Protein AF-R6M3S7-F1 (afdb_monomer_lite)

Sequence (300 aa):
MQRFNLKLGRLKFSAELKYRITVIDDESGKGKTCLFDAVKKFPGNRAVLTSSLKLQAVDSLNDIENNNEKKIILIDEDCNCLQKNNIKETIKYISNSDDWFVLMTRENKLAQLAYSVDAIYKIVKKSTELTISPKYQKLYTKNSKYPIDTIMIEDSTTGFSFFKKCVENCESFYGKDNYKRCFNIVKYGKLIIFDRMGFGTCIKDFYNLLLKHSELQILDYDSFEAFLLEIMDKNIDVEGYSEKELVAFVHDKLSQYGKSSTCSCFEKCKQCESCNFKNFFTDSRKVFKLSKYSDYVVLK

pLDDT: mean 73.67, std 21.52, range [24.25, 96.06]

Foldseek 3Di:
DWKFWFDDPLAIEIEDAPDLEAEADDDPPLCLVVVLVSCAVDFDDRGPTPTPAGEHEDLDPVVDDPDPTAHEYEYECNGPCLDPVNVVVSLVDSVPDPHRYYYHDHLQSNPPRWFFLQSYWYWDDDPRYIYTDRPDDFFFDAPQPWAAPAEEEADPPDLQVLVVVLHVHYDYLPHLVSLVVQLPDDPTAYEYEYARTRNSSPVVVSVVSVVVDSSYGYGYDNDPVRVLCVQVDVPDDPVPDDSVVSSVSVNVVVCSVDNHPPPPCVVVVVPDPPDPCPVVVVVVVVVPPPDDDPDDDDDD

Radius of gyration: 23.74 Å; chains: 1; bounding box: 62×44×59 Å

Structure (mmCIF, N/CA/C/O backbone):
data_AF-R6M3S7-F1
#
_entry.id   AF-R6M3S7-F1
#
loop_
_atom_site.group_PDB
_atom_site.id
_atom_site.type_symbol
_atom_site.label_atom_id
_atom_site.label_alt_id
_atom_site.label_comp_id
_atom_site.label_asym_id
_atom_site.label_entity_id
_atom_site.label_seq_id
_atom_site.pdbx_PDB_ins_code
_atom_site.Cartn_x
_atom_site.Cartn_y
_atom_site.Cartn_z
_atom_site.occupancy
_atom_site.B_iso_or_equiv
_atom_site.auth_seq_id
_atom_site.auth_comp_id
_atom_site.auth_asym_id
_atom_site.auth_atom_id
_atom_site.pdbx_PDB_model_num
ATOM 1 N N . MET A 1 1 ? -6.227 2.690 -13.884 1.00 83.00 1 MET A N 1
ATOM 2 C CA . MET A 1 1 ? -5.437 1.444 -13.962 1.00 83.00 1 MET A CA 1
ATOM 3 C C . MET A 1 1 ? -4.507 1.534 -15.159 1.00 83.00 1 MET A C 1
ATOM 5 O O . MET A 1 1 ? -4.936 2.054 -16.180 1.00 83.00 1 MET A O 1
ATOM 9 N N . GLN A 1 2 ? -3.264 1.076 -15.032 1.00 86.38 2 GLN A N 1
ATOM 10 C CA . GLN A 1 2 ? -2.287 1.025 -16.127 1.00 86.38 2 GLN A CA 1
ATOM 11 C C . GLN A 1 2 ? -1.761 -0.395 -16.292 1.00 86.38 2 GLN A C 1
ATOM 13 O O . GLN A 1 2 ? -1.722 -1.153 -15.328 1.00 86.38 2 GLN A O 1
ATOM 18 N N . ARG A 1 3 ? -1.341 -0.771 -17.500 1.00 85.56 3 ARG A N 1
ATOM 19 C CA . ARG A 1 3 ? -0.742 -2.085 -17.751 1.00 85.56 3 ARG A CA 1
ATOM 20 C C . ARG A 1 3 ? 0.467 -1.949 -18.647 1.00 85.56 3 ARG A C 1
ATOM 22 O O . ARG A 1 3 ? 0.351 -1.399 -19.735 1.00 85.56 3 ARG A O 1
ATOM 29 N N . PHE A 1 4 ? 1.587 -2.539 -18.249 1.00 85.06 4 PHE A N 1
ATOM 30 C CA . PHE A 1 4 ? 2.741 -2.663 -19.130 1.00 85.06 4 PHE A CA 1
ATOM 31 C C . PHE A 1 4 ? 3.155 -4.122 -19.294 1.00 85.06 4 PHE A C 1
ATOM 33 O O . PHE A 1 4 ? 3.079 -4.930 -18.366 1.00 85.06 4 PHE A O 1
ATOM 40 N N . ASN A 1 5 ? 3.585 -4.446 -20.511 1.00 85.00 5 ASN A N 1
ATOM 41 C CA . ASN A 1 5 ? 4.157 -5.732 -20.861 1.00 85.00 5 ASN A CA 1
ATOM 42 C C . ASN A 1 5 ? 5.572 -5.489 -21.401 1.00 85.00 5 ASN A C 1
ATOM 44 O O . ASN A 1 5 ? 5.823 -4.552 -22.154 1.00 85.00 5 ASN A O 1
ATOM 48 N N . LEU A 1 6 ? 6.510 -6.332 -21.002 1.00 81.94 6 LEU A N 1
ATOM 49 C CA . LEU A 1 6 ? 7.899 -6.297 -21.431 1.00 81.94 6 LEU A CA 1
ATOM 50 C C . LEU A 1 6 ? 8.265 -7.685 -21.942 1.00 81.94 6 LEU A C 1
ATOM 52 O O . LEU A 1 6 ? 8.027 -8.685 -21.270 1.00 81.94 6 LEU A O 1
ATOM 56 N N . LYS A 1 7 ? 8.850 -7.757 -23.137 1.00 79.94 7 LYS A N 1
ATOM 57 C CA . LYS A 1 7 ? 9.310 -9.009 -23.739 1.00 79.94 7 LYS A CA 1
ATOM 58 C C . LYS A 1 7 ? 10.786 -8.876 -24.086 1.00 79.94 7 LYS A C 1
ATOM 60 O O . LYS A 1 7 ? 11.152 -8.023 -24.883 1.00 79.94 7 LYS A O 1
ATOM 65 N N . LEU A 1 8 ? 11.622 -9.730 -23.506 1.00 74.12 8 LEU A N 1
ATOM 66 C CA . LEU A 1 8 ? 13.061 -9.772 -23.753 1.00 74.12 8 LEU A CA 1
ATOM 67 C C . LEU A 1 8 ? 13.490 -11.202 -24.060 1.00 74.12 8 LEU A C 1
ATOM 69 O O . LEU A 1 8 ? 13.597 -12.056 -23.177 1.00 74.12 8 LEU A O 1
ATOM 73 N N . GLY A 1 9 ? 13.691 -11.483 -25.347 1.00 75.88 9 GLY A N 1
ATOM 74 C CA . GLY A 1 9 ? 13.890 -12.847 -25.826 1.00 75.88 9 GLY A CA 1
ATOM 75 C C . GLY A 1 9 ? 12.698 -13.733 -25.449 1.00 75.88 9 GLY A C 1
ATOM 76 O O . GLY A 1 9 ? 11.575 -13.503 -25.902 1.00 75.88 9 GLY A O 1
ATOM 77 N N . ARG A 1 10 ? 12.949 -14.746 -24.609 1.00 76.00 10 ARG A N 1
ATOM 78 C CA . ARG A 1 10 ? 11.919 -15.662 -24.083 1.00 76.00 10 ARG A CA 1
ATOM 79 C C . ARG A 1 10 ? 11.253 -15.163 -22.798 1.00 76.00 10 ARG A C 1
ATOM 81 O O . ARG A 1 10 ? 10.183 -15.660 -22.460 1.00 76.00 10 ARG A O 1
ATOM 88 N N . LEU A 1 11 ? 11.859 -14.205 -22.093 1.00 75.75 11 LEU A N 1
ATOM 89 C CA . LEU A 1 11 ? 11.311 -13.656 -20.857 1.00 75.75 11 LEU A CA 1
ATOM 90 C C . LEU A 1 11 ? 10.174 -12.689 -21.184 1.00 75.75 11 LEU A C 1
ATOM 92 O O . LEU A 1 11 ? 10.331 -11.786 -22.008 1.00 75.75 11 LEU A O 1
ATOM 96 N N . LYS A 1 12 ? 9.033 -12.878 -20.526 1.00 85.88 12 LYS A N 1
ATOM 97 C CA . LYS A 1 12 ? 7.900 -11.953 -20.578 1.00 85.88 12 LYS A CA 1
ATOM 98 C C . LYS A 1 12 ? 7.609 -11.459 -19.172 1.00 85.88 12 LYS A C 1
ATOM 100 O O . LYS A 1 12 ? 7.534 -12.270 -18.258 1.00 85.88 12 LYS A O 1
ATOM 105 N N . PHE A 1 13 ? 7.413 -10.162 -19.007 1.00 86.94 13 PHE A N 1
ATOM 106 C CA . PHE A 1 13 ? 6.952 -9.554 -17.769 1.00 86.94 13 PHE A CA 1
ATOM 107 C C . PHE A 1 13 ? 5.654 -8.792 -18.039 1.00 86.94 13 PHE A C 1
ATOM 109 O O . PHE A 1 13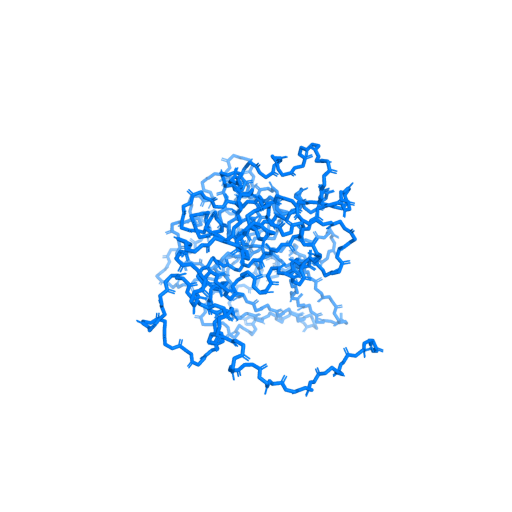 ? 5.592 -8.022 -18.993 1.00 86.94 13 PHE A O 1
ATOM 116 N N . SER A 1 14 ? 4.624 -9.004 -17.225 1.00 88.31 14 SER A N 1
ATOM 117 C CA . SER A 1 14 ? 3.339 -8.301 -17.316 1.00 88.31 14 SER A CA 1
ATOM 118 C C . SER A 1 14 ? 2.952 -7.769 -15.947 1.00 88.31 14 SER A C 1
ATOM 120 O O . SER A 1 14 ? 2.855 -8.538 -14.991 1.00 88.31 14 SER A O 1
ATOM 122 N N . ALA A 1 15 ? 2.653 -6.478 -15.862 1.00 89.62 15 ALA A N 1
ATOM 123 C CA . ALA A 1 15 ? 2.162 -5.859 -14.640 1.00 89.62 15 ALA A CA 1
ATOM 124 C C . ALA A 1 15 ? 0.917 -5.020 -14.898 1.00 89.62 15 ALA A C 1
ATOM 126 O O . ALA A 1 15 ? 0.881 -4.205 -15.820 1.00 89.62 15 ALA A O 1
ATOM 127 N N . GLU A 1 16 ? -0.084 -5.223 -14.046 1.00 90.69 16 GLU A N 1
ATOM 128 C CA . GLU A 1 16 ? -1.285 -4.403 -13.953 1.00 90.69 16 GLU A CA 1
ATOM 129 C C . GLU A 1 16 ? -1.190 -3.551 -12.688 1.00 90.69 16 GLU A C 1
ATOM 131 O O . GLU A 1 16 ? -1.131 -4.064 -11.572 1.00 90.69 16 GLU A O 1
ATOM 136 N N . LEU A 1 17 ? -1.127 -2.240 -12.878 1.00 90.81 17 LEU A N 1
ATOM 137 C CA . LEU A 1 17 ? -0.950 -1.249 -11.833 1.00 90.81 17 LEU A CA 1
ATOM 138 C C . LEU A 1 17 ? -2.318 -0.651 -11.500 1.00 90.81 17 LEU A C 1
ATOM 140 O O . LEU A 1 17 ? -2.920 0.076 -12.303 1.00 90.81 17 LEU A O 1
ATOM 144 N N . LYS A 1 18 ? -2.816 -0.949 -10.300 1.00 90.62 18 LYS A N 1
ATOM 145 C CA . LYS A 1 18 ? -4.072 -0.375 -9.794 1.00 90.62 18 LYS A CA 1
ATOM 146 C C . LYS A 1 18 ? -3.895 1.067 -9.321 1.00 90.62 18 LYS A C 1
ATOM 148 O O . LYS A 1 18 ? -4.768 1.895 -9.565 1.00 90.62 18 LYS A O 1
ATOM 153 N N . TYR A 1 19 ? -2.743 1.364 -8.724 1.00 92.12 19 TYR A N 1
ATOM 154 C CA . TYR A 1 19 ? -2.416 2.653 -8.121 1.00 92.12 19 TYR A CA 1
ATOM 155 C C . TYR A 1 19 ? -1.212 3.296 -8.802 1.00 92.12 19 TYR A C 1
ATOM 157 O O . TYR A 1 19 ? -0.301 2.600 -9.254 1.00 92.12 19 TYR A O 1
ATOM 165 N N . ARG A 1 20 ? -1.202 4.636 -8.810 1.00 93.19 20 ARG A N 1
ATOM 166 C CA . ARG A 1 20 ? -0.104 5.452 -9.342 1.00 93.19 20 ARG A CA 1
ATOM 167 C C . ARG A 1 20 ? 1.237 5.059 -8.731 1.00 93.19 20 ARG A C 1
ATOM 169 O O . ARG A 1 20 ? 2.209 4.915 -9.454 1.00 93.19 20 ARG A O 1
ATOM 176 N N . ILE A 1 21 ? 1.272 4.855 -7.419 1.00 95.06 21 ILE A N 1
ATOM 177 C CA . ILE A 1 21 ? 2.429 4.314 -6.708 1.00 95.06 21 ILE A CA 1
ATOM 178 C C . ILE A 1 21 ? 2.216 2.809 -6.588 1.00 95.06 21 ILE A C 1
ATOM 180 O O . ILE A 1 21 ? 1.179 2.380 -6.098 1.00 95.06 21 ILE A O 1
ATOM 184 N N . THR A 1 22 ? 3.188 2.019 -7.028 1.00 95.75 22 THR A N 1
ATOM 185 C CA . THR A 1 22 ? 3.241 0.564 -6.874 1.00 95.75 22 THR A CA 1
ATOM 186 C C . THR A 1 22 ? 4.572 0.197 -6.233 1.00 95.75 22 THR A C 1
ATOM 188 O O . THR A 1 22 ? 5.619 0.660 -6.677 1.00 95.75 22 THR A O 1
ATOM 191 N N . VAL A 1 23 ? 4.547 -0.651 -5.209 1.00 95.62 23 VAL A N 1
ATOM 192 C CA . VAL A 1 23 ? 5.742 -1.144 -4.519 1.00 95.62 23 VAL A CA 1
ATOM 193 C C . VAL A 1 23 ? 5.892 -2.629 -4.813 1.00 95.62 23 VAL A C 1
ATOM 195 O O . VAL A 1 23 ? 4.992 -3.414 -4.525 1.00 95.62 23 VAL A O 1
ATOM 198 N N . ILE A 1 24 ? 7.019 -3.028 -5.399 1.00 94.88 24 ILE A N 1
ATOM 199 C CA . ILE A 1 24 ? 7.373 -4.439 -5.573 1.00 94.88 24 ILE A CA 1
ATOM 200 C C . ILE A 1 24 ? 8.336 -4.819 -4.450 1.00 94.88 24 ILE A C 1
ATOM 202 O O . ILE A 1 24 ? 9.554 -4.689 -4.592 1.00 94.88 24 ILE A O 1
ATOM 206 N N . ASP A 1 25 ? 7.773 -5.295 -3.340 1.00 92.50 25 ASP A N 1
ATOM 207 C CA . ASP A 1 25 ? 8.525 -5.824 -2.205 1.00 92.50 25 ASP A CA 1
ATOM 208 C C . ASP A 1 25 ? 8.542 -7.355 -2.296 1.00 92.50 25 ASP A C 1
ATOM 210 O O . ASP A 1 25 ? 7.549 -8.044 -2.052 1.00 92.50 25 ASP A O 1
ATOM 214 N N . ASP A 1 26 ? 9.699 -7.885 -2.675 1.00 86.75 26 ASP A N 1
ATOM 215 C CA . ASP A 1 26 ? 9.947 -9.320 -2.767 1.00 86.75 26 ASP A CA 1
ATOM 216 C C . ASP A 1 26 ? 11.359 -9.634 -2.262 1.00 86.75 26 ASP A C 1
ATOM 218 O O . ASP A 1 26 ? 12.193 -8.738 -2.089 1.00 86.75 26 ASP A O 1
ATOM 222 N N . GLU A 1 27 ? 11.669 -10.908 -2.077 1.00 83.19 27 GLU A N 1
ATOM 223 C CA . GLU A 1 27 ? 13.009 -11.355 -1.707 1.00 83.19 27 GLU A CA 1
ATOM 224 C C . GLU A 1 27 ? 14.054 -10.995 -2.781 1.00 83.19 27 GLU A C 1
ATOM 226 O O . GLU A 1 27 ? 13.748 -10.683 -3.943 1.00 83.19 27 GLU A O 1
ATOM 231 N N . SER A 1 28 ? 15.329 -11.022 -2.387 1.00 78.50 28 SER A N 1
ATOM 232 C CA . SER A 1 28 ? 16.432 -10.881 -3.341 1.00 78.50 28 SER A CA 1
ATOM 233 C C . SER A 1 28 ? 16.426 -12.035 -4.355 1.00 78.50 28 SER A C 1
ATOM 235 O O . SER A 1 28 ? 15.930 -13.127 -4.078 1.00 78.50 28 SER A O 1
ATOM 237 N N . GLY A 1 29 ? 16.937 -11.784 -5.563 1.00 77.19 29 GLY A N 1
ATOM 238 C CA . GLY A 1 29 ? 17.046 -12.800 -6.617 1.00 77.19 29 GLY A CA 1
ATOM 239 C C . GLY A 1 29 ? 15.741 -13.151 -7.349 1.00 77.19 29 GLY A C 1
ATOM 240 O O . GLY A 1 29 ? 15.747 -14.018 -8.218 1.00 77.19 29 GLY A O 1
ATOM 241 N N . LYS A 1 30 ? 14.621 -12.468 -7.068 1.00 83.19 30 LYS A N 1
ATOM 242 C CA . LYS A 1 30 ? 13.322 -12.708 -7.739 1.00 83.19 30 LYS A CA 1
ATOM 243 C C . LYS A 1 30 ? 13.157 -11.992 -9.088 1.00 83.19 30 LYS A C 1
ATOM 245 O O . LYS A 1 30 ? 12.125 -12.132 -9.736 1.00 83.19 30 LYS A O 1
ATOM 250 N N . GLY A 1 31 ? 14.176 -11.250 -9.530 1.00 80.75 31 GLY A N 1
ATOM 251 C CA . GLY A 1 31 ? 14.207 -10.608 -10.850 1.00 80.75 31 GLY A CA 1
ATOM 252 C C . GLY A 1 31 ? 13.822 -9.125 -10.886 1.00 80.75 31 GLY A C 1
ATOM 253 O O . GLY A 1 31 ? 13.654 -8.603 -11.983 1.00 80.75 31 GLY A O 1
ATOM 254 N N . LYS A 1 32 ? 13.725 -8.445 -9.732 1.00 87.94 32 LYS A N 1
ATOM 255 C CA . LYS A 1 32 ? 13.479 -6.990 -9.632 1.00 87.94 32 LYS A CA 1
ATOM 256 C C . LYS A 1 32 ? 14.537 -6.170 -10.392 1.00 87.94 32 LYS A C 1
ATOM 258 O O . LYS A 1 32 ? 14.228 -5.569 -11.413 1.00 87.94 32 LYS A O 1
ATOM 263 N N . THR A 1 33 ? 15.804 -6.299 -10.005 1.00 88.06 33 THR A N 1
ATOM 264 C CA . THR A 1 33 ? 16.928 -5.608 -10.661 1.00 88.06 33 THR A CA 1
ATOM 265 C C . THR A 1 33 ? 17.069 -5.996 -12.133 1.00 88.06 33 THR A C 1
ATOM 267 O O . THR A 1 33 ? 17.319 -5.153 -12.986 1.00 88.06 33 THR A O 1
ATOM 270 N N . CYS A 1 34 ? 16.810 -7.265 -12.474 1.00 85.25 34 CYS A N 1
ATOM 271 C CA . CYS A 1 34 ? 16.826 -7.716 -13.867 1.00 85.25 34 CYS A CA 1
ATOM 272 C C . CYS A 1 34 ? 15.763 -7.002 -14.716 1.00 85.25 34 CYS A C 1
ATOM 274 O O . CYS A 1 34 ? 16.046 -6.637 -15.855 1.00 85.25 34 CYS A O 1
ATOM 276 N N . LEU A 1 35 ? 14.563 -6.779 -14.167 1.00 86.38 35 LEU A N 1
ATOM 277 C CA . LEU A 1 35 ? 13.499 -6.009 -14.808 1.00 86.38 35 LEU A CA 1
ATOM 278 C C . LEU A 1 35 ? 13.878 -4.528 -14.958 1.00 86.38 35 LEU A C 1
ATOM 280 O O . LEU A 1 35 ? 13.649 -3.952 -16.021 1.00 86.38 35 LEU A O 1
ATOM 284 N N . PHE A 1 36 ? 14.472 -3.923 -13.931 1.00 90.44 36 PHE A N 1
ATOM 285 C CA . PHE A 1 36 ? 14.971 -2.550 -14.006 1.00 90.44 36 PHE A CA 1
ATOM 286 C C . PHE A 1 36 ? 16.037 -2.392 -15.104 1.00 90.44 36 PHE A C 1
ATOM 288 O O . PHE A 1 36 ? 15.873 -1.582 -16.019 1.00 90.44 36 PHE A O 1
ATOM 295 N N . ASP A 1 37 ? 17.077 -3.229 -15.084 1.00 88.12 37 ASP A N 1
ATOM 296 C CA . ASP A 1 37 ? 18.163 -3.225 -16.072 1.00 88.12 37 ASP A CA 1
ATOM 297 C C . ASP A 1 37 ? 17.657 -3.440 -17.494 1.00 88.12 37 ASP A C 1
ATOM 299 O O . ASP A 1 37 ? 18.143 -2.839 -18.451 1.00 88.12 37 ASP A O 1
ATOM 303 N N . ALA A 1 38 ? 16.678 -4.325 -17.636 1.00 83.81 38 ALA A N 1
ATOM 304 C CA . ALA A 1 38 ? 16.007 -4.618 -18.884 1.00 83.81 38 ALA A CA 1
ATOM 305 C C . ALA A 1 38 ? 15.347 -3.374 -19.496 1.00 83.81 38 ALA A C 1
ATOM 307 O O . ALA A 1 38 ? 15.524 -3.107 -20.685 1.00 83.81 38 ALA A O 1
ATOM 308 N N . VAL A 1 39 ? 14.612 -2.608 -18.689 1.00 86.31 39 VAL A N 1
ATOM 309 C CA . VAL A 1 39 ? 13.964 -1.366 -19.129 1.00 86.31 39 VAL A CA 1
ATOM 310 C C . VAL A 1 39 ? 15.005 -0.284 -19.407 1.00 86.31 39 VAL A C 1
ATOM 312 O O . VAL A 1 39 ? 14.911 0.398 -20.425 1.00 86.31 39 VAL A O 1
ATOM 315 N N . LYS A 1 40 ? 16.043 -0.179 -18.568 1.00 86.88 40 LYS A N 1
ATOM 316 C CA . LYS A 1 40 ? 17.136 0.790 -18.737 1.00 86.88 40 LYS A CA 1
ATOM 317 C C . LYS A 1 40 ? 17.942 0.553 -20.020 1.00 86.88 40 LYS A C 1
ATOM 319 O O . LYS A 1 40 ? 18.291 1.504 -20.709 1.00 86.88 40 LYS A O 1
ATOM 324 N N . LYS A 1 41 ? 18.225 -0.710 -20.364 1.00 80.31 41 LYS A N 1
ATOM 325 C CA . LYS A 1 41 ? 18.987 -1.094 -21.570 1.00 80.31 41 LYS A CA 1
ATOM 326 C C . LYS A 1 41 ? 18.166 -1.036 -22.855 1.00 80.31 41 LYS A C 1
ATOM 328 O O . LYS A 1 41 ? 18.738 -0.850 -23.926 1.00 80.31 41 LYS A O 1
ATOM 333 N N . PHE A 1 42 ? 16.850 -1.225 -22.769 1.00 70.50 42 PHE A N 1
ATOM 334 C CA . PHE A 1 42 ? 15.961 -1.253 -23.932 1.00 70.50 42 PHE A CA 1
ATOM 335 C C . PHE A 1 42 ? 14.821 -0.235 -23.802 1.00 70.50 42 PHE A C 1
ATOM 337 O O . PHE A 1 42 ? 13.652 -0.634 -23.763 1.00 70.50 42 PHE A O 1
ATOM 344 N N . PRO A 1 43 ? 15.135 1.075 -23.778 1.00 63.47 43 PRO A N 1
ATOM 345 C CA . PRO A 1 43 ? 14.110 2.104 -23.769 1.00 63.47 43 PRO A CA 1
ATOM 346 C C . PRO A 1 43 ? 13.282 2.028 -25.063 1.00 63.47 43 PRO A C 1
ATOM 348 O O . PRO A 1 43 ? 13.816 1.928 -26.169 1.00 63.47 43 PRO A O 1
ATOM 351 N N . GLY A 1 44 ? 11.958 2.034 -24.924 1.00 55.09 44 GLY A N 1
ATOM 352 C CA . GLY A 1 44 ? 11.006 2.311 -26.007 1.00 55.09 44 GLY A CA 1
ATOM 353 C C . GLY A 1 44 ? 10.766 1.246 -27.093 1.00 55.09 44 GLY A C 1
ATOM 354 O O . GLY A 1 44 ? 9.633 1.145 -27.537 1.00 55.09 44 GLY A O 1
ATOM 355 N N . ASN A 1 45 ? 11.743 0.430 -27.525 1.00 42.22 45 ASN A N 1
ATOM 356 C CA . ASN A 1 45 ? 11.647 -0.187 -28.873 1.00 42.22 45 ASN A CA 1
ATOM 357 C C . ASN A 1 45 ? 11.670 -1.730 -28.975 1.00 42.22 45 ASN A C 1
ATOM 359 O O . ASN A 1 45 ? 11.553 -2.265 -30.077 1.00 42.22 45 ASN A O 1
ATOM 363 N N . ARG A 1 46 ? 11.811 -2.487 -27.875 1.00 43.00 46 ARG A N 1
ATOM 364 C CA . ARG A 1 46 ? 11.719 -3.977 -27.897 1.00 43.00 46 ARG A CA 1
ATOM 365 C C . ARG A 1 46 ? 10.745 -4.573 -26.877 1.00 43.00 46 ARG A C 1
ATOM 367 O O . ARG A 1 46 ? 10.446 -5.764 -26.931 1.00 43.00 46 ARG A O 1
ATOM 374 N N . ALA A 1 47 ? 10.220 -3.743 -25.984 1.00 49.69 47 ALA A N 1
ATOM 375 C CA . ALA A 1 47 ? 9.125 -4.074 -25.090 1.00 49.69 47 ALA A CA 1
ATOM 376 C C . ALA A 1 47 ? 7.803 -3.818 -25.822 1.00 49.69 47 ALA A C 1
ATOM 378 O O . ALA A 1 47 ? 7.572 -2.698 -26.266 1.00 49.69 47 ALA A O 1
ATOM 379 N N . VAL A 1 48 ? 6.922 -4.814 -25.951 1.00 53.09 48 VAL A N 1
ATOM 380 C CA . VAL A 1 48 ? 5.548 -4.545 -26.407 1.00 53.09 48 VAL A CA 1
ATOM 381 C C . VAL A 1 48 ? 4.800 -3.884 -25.254 1.00 53.09 48 VAL A C 1
ATOM 383 O O . VAL A 1 48 ? 4.147 -4.554 -24.459 1.00 53.09 48 VAL A O 1
ATOM 386 N N . LEU A 1 49 ? 4.935 -2.568 -25.137 1.00 59.44 49 LEU A N 1
ATOM 387 C CA . LEU A 1 49 ? 4.207 -1.769 -24.165 1.00 59.44 49 LEU A CA 1
ATOM 388 C C . LEU A 1 49 ? 2.762 -1.636 -24.642 1.00 59.44 49 LEU A C 1
ATOM 390 O O . LEU A 1 49 ? 2.471 -0.921 -25.588 1.00 59.44 49 LEU A O 1
ATOM 394 N N . THR A 1 50 ? 1.837 -2.316 -23.970 1.00 57.34 50 THR A N 1
ATOM 395 C CA . THR A 1 50 ? 0.392 -2.062 -24.128 1.00 57.34 50 THR A CA 1
ATOM 396 C C . THR A 1 50 ? -0.090 -0.917 -23.231 1.00 57.34 50 THR A C 1
ATOM 398 O O . THR A 1 50 ? -1.290 -0.760 -23.030 1.00 57.34 50 THR A O 1
ATOM 401 N N . SER A 1 51 ? 0.840 -0.184 -22.618 1.00 65.06 51 SER A N 1
ATOM 402 C CA . SER A 1 51 ? 0.542 0.980 -21.791 1.00 65.06 51 SER A CA 1
ATOM 403 C C . SER A 1 51 ? 0.346 2.185 -22.700 1.00 65.06 51 SER A C 1
ATOM 405 O O . SER A 1 51 ? 1.116 2.362 -23.641 1.00 65.06 51 SER A O 1
ATOM 407 N N . SER A 1 52 ? -0.613 3.055 -22.386 1.00 71.12 52 SER A N 1
ATOM 408 C CA . SER A 1 52 ? -0.699 4.381 -23.012 1.00 71.12 52 SER A CA 1
ATOM 409 C C . SER A 1 52 ? 0.417 5.329 -22.543 1.00 71.12 52 SER A C 1
ATOM 411 O O . SER A 1 52 ? 0.490 6.460 -23.007 1.00 71.12 52 SER A O 1
ATOM 413 N N . LEU A 1 53 ? 1.240 4.898 -21.579 1.00 82.62 53 LEU A N 1
ATOM 414 C CA . LEU A 1 53 ? 2.301 5.678 -20.944 1.00 82.62 53 LEU A CA 1
ATOM 415 C C . LEU A 1 53 ? 3.686 5.159 -21.329 1.00 82.62 53 LEU A C 1
ATOM 417 O O . LEU A 1 53 ? 3.899 3.944 -21.418 1.00 82.62 53 LEU A O 1
ATOM 421 N N . LYS A 1 54 ? 4.649 6.075 -21.450 1.00 85.44 54 LYS A N 1
ATOM 422 C CA . LYS A 1 54 ? 6.056 5.738 -21.691 1.00 85.44 54 LYS A CA 1
ATOM 423 C C . LYS A 1 54 ? 6.657 5.035 -20.471 1.00 85.44 54 LYS A C 1
ATOM 425 O O . LYS A 1 54 ? 6.487 5.495 -19.348 1.00 85.44 54 LYS A O 1
ATOM 430 N N . LEU A 1 55 ? 7.369 3.928 -20.678 1.00 86.81 55 LEU A N 1
ATOM 431 C CA . LEU A 1 55 ? 8.072 3.214 -19.609 1.00 86.81 55 LEU A CA 1
ATOM 432 C C . LEU A 1 55 ? 9.526 3.688 -19.533 1.00 86.81 55 LEU A C 1
ATOM 434 O O . LEU A 1 55 ? 10.237 3.633 -20.537 1.00 86.81 55 LEU A O 1
ATOM 438 N N . GLN A 1 56 ? 9.968 4.109 -18.350 1.00 90.19 56 GLN A N 1
ATOM 439 C CA . GLN A 1 56 ? 11.321 4.609 -18.117 1.00 90.19 56 GLN A CA 1
ATOM 440 C C . GLN A 1 56 ? 11.888 4.036 -16.814 1.00 90.19 56 GLN A C 1
ATOM 442 O O . GLN A 1 56 ? 11.193 3.985 -15.807 1.00 90.19 56 GLN A O 1
ATOM 447 N N . ALA A 1 57 ? 13.150 3.613 -16.823 1.00 92.44 57 ALA A N 1
ATOM 448 C CA . ALA A 1 57 ? 13.898 3.258 -15.618 1.00 92.44 57 ALA A CA 1
ATOM 449 C C . ALA A 1 57 ? 14.893 4.380 -15.304 1.00 92.44 57 ALA A C 1
ATOM 451 O O . ALA A 1 57 ? 15.612 4.810 -16.208 1.00 92.44 57 ALA A O 1
ATOM 452 N N . VAL A 1 58 ? 14.928 4.848 -14.055 1.00 95.00 58 VAL A N 1
ATOM 453 C CA . VAL A 1 58 ? 15.750 5.997 -13.636 1.00 95.00 58 VAL A CA 1
ATOM 454 C C . VAL A 1 58 ? 16.600 5.656 -12.421 1.00 95.00 58 VAL A C 1
ATOM 456 O O . VAL A 1 58 ? 16.135 4.971 -11.510 1.00 95.00 58 VAL A O 1
ATOM 459 N N . ASP A 1 59 ? 17.850 6.120 -12.415 1.00 95.31 59 ASP A N 1
ATOM 460 C CA . ASP A 1 59 ? 18.730 6.004 -11.251 1.00 95.31 59 ASP A CA 1
ATOM 461 C C . ASP A 1 59 ? 18.604 7.230 -10.337 1.00 95.31 59 ASP A C 1
ATOM 463 O O . ASP A 1 59 ? 18.533 7.099 -9.115 1.00 95.31 59 ASP A O 1
ATOM 467 N N . SER A 1 60 ? 18.512 8.411 -10.950 1.00 95.06 60 SER A N 1
ATOM 468 C CA . SER A 1 60 ? 18.332 9.715 -10.314 1.00 95.06 60 SER A CA 1
ATOM 469 C C . SER A 1 60 ? 17.088 10.427 -10.855 1.00 95.06 60 SER A C 1
ATOM 471 O O . SER A 1 60 ? 16.678 10.197 -11.992 1.00 95.06 60 SER A O 1
ATOM 473 N N . LEU A 1 61 ? 16.504 11.351 -10.082 1.00 93.50 61 LEU A N 1
ATOM 474 C CA . LEU A 1 61 ? 15.382 12.184 -10.548 1.00 93.50 61 LEU A CA 1
ATOM 475 C C . LEU A 1 61 ? 15.752 13.018 -11.784 1.00 93.50 61 LEU A C 1
ATOM 477 O O . LEU A 1 61 ? 14.898 13.280 -12.624 1.00 93.50 61 LEU A O 1
ATOM 481 N N . ASN A 1 62 ? 17.030 13.378 -11.925 1.00 93.06 62 ASN A N 1
ATOM 482 C CA . ASN A 1 62 ? 17.539 14.112 -13.087 1.00 93.06 62 ASN A CA 1
ATOM 483 C C . ASN A 1 62 ? 17.518 13.287 -14.382 1.00 93.06 62 ASN A C 1
ATOM 485 O O . ASN A 1 62 ? 17.603 13.864 -15.462 1.00 93.06 62 ASN A O 1
ATOM 489 N N . ASP A 1 63 ? 17.406 11.958 -14.286 1.00 93.25 63 ASP A N 1
ATOM 490 C CA . ASP A 1 63 ? 17.320 11.086 -15.459 1.00 93.25 63 ASP A CA 1
ATOM 491 C C . ASP A 1 63 ? 15.912 11.094 -16.068 1.00 93.25 63 ASP A C 1
ATOM 493 O O . ASP A 1 63 ? 15.715 10.579 -17.170 1.00 93.25 63 ASP A O 1
ATOM 497 N N . ILE A 1 64 ? 14.914 11.631 -15.356 1.00 91.44 64 ILE A N 1
ATOM 498 C CA . ILE A 1 64 ? 13.535 11.691 -15.838 1.00 91.44 64 ILE A CA 1
ATOM 499 C C . ILE A 1 64 ? 13.485 12.637 -17.035 1.00 91.44 64 ILE A C 1
ATOM 501 O O . ILE A 1 64 ? 13.896 13.794 -16.963 1.00 91.44 64 ILE A O 1
ATOM 505 N N . GLU A 1 65 ? 12.971 12.142 -18.160 1.00 85.25 65 GLU A N 1
ATOM 506 C CA . GLU A 1 65 ? 12.878 12.967 -19.356 1.00 85.25 65 GLU A CA 1
ATOM 507 C C . GLU A 1 65 ? 11.856 14.090 -19.153 1.00 85.25 65 GLU A C 1
ATOM 509 O O . GLU A 1 65 ? 10.666 13.841 -18.932 1.00 85.25 65 GLU A O 1
ATOM 514 N N . ASN A 1 66 ? 12.318 15.331 -19.301 1.00 82.25 66 ASN A N 1
ATOM 515 C CA . ASN A 1 66 ? 11.482 16.527 -19.256 1.00 82.25 66 ASN A CA 1
ATOM 516 C C . ASN A 1 66 ? 10.720 16.702 -20.573 1.00 82.25 66 ASN A C 1
ATOM 518 O O . ASN A 1 66 ? 11.007 17.580 -21.385 1.00 82.25 66 ASN A O 1
ATOM 522 N N . ASN A 1 67 ? 9.743 15.827 -20.784 1.00 80.88 67 ASN A N 1
ATOM 523 C CA . ASN A 1 67 ? 8.721 15.962 -21.807 1.00 80.88 67 ASN A CA 1
ATOM 524 C C . ASN A 1 67 ? 7.334 15.930 -21.137 1.00 80.88 67 ASN A C 1
ATOM 526 O O . ASN A 1 67 ? 7.171 15.362 -20.056 1.00 80.88 67 ASN A O 1
ATOM 530 N N . ASN A 1 68 ? 6.328 16.527 -21.777 1.00 81.88 68 ASN A N 1
ATOM 531 C CA . ASN A 1 68 ? 4.959 16.585 -21.242 1.00 81.88 68 ASN A CA 1
ATOM 532 C C . ASN A 1 68 ? 4.219 15.229 -21.314 1.00 81.88 68 ASN A C 1
ATOM 534 O O . ASN A 1 68 ? 3.016 15.167 -21.065 1.00 81.88 68 ASN A O 1
ATOM 538 N N . GLU A 1 69 ? 4.899 14.141 -21.690 1.00 85.62 69 GLU A N 1
ATOM 539 C CA . GLU A 1 69 ? 4.299 12.812 -21.772 1.00 85.62 69 GLU A CA 1
ATOM 540 C C . GLU A 1 69 ? 4.233 12.185 -20.380 1.00 85.62 69 GLU A C 1
ATOM 542 O O . GLU A 1 69 ? 5.217 12.191 -19.637 1.00 85.62 69 GLU A O 1
ATOM 547 N N . LYS A 1 70 ? 3.087 11.589 -20.039 1.00 87.31 70 LYS A N 1
ATOM 548 C CA . LYS A 1 70 ? 2.934 10.819 -18.801 1.00 87.31 70 LYS A CA 1
ATOM 549 C C . LYS A 1 70 ? 3.696 9.496 -18.886 1.00 87.31 70 LYS A C 1
ATOM 551 O O . LYS A 1 70 ? 3.667 8.809 -19.914 1.00 87.31 70 LYS A O 1
ATOM 556 N N . LYS A 1 71 ? 4.337 9.112 -17.783 1.00 89.81 71 LYS A N 1
ATOM 557 C CA . LYS A 1 71 ? 5.278 7.986 -17.734 1.00 89.81 71 LYS A CA 1
ATOM 558 C C . LYS A 1 71 ? 4.924 6.982 -16.641 1.00 89.81 71 LYS A C 1
ATOM 560 O O . LYS A 1 71 ? 4.209 7.281 -15.686 1.00 89.81 71 LYS A O 1
ATOM 565 N N . ILE A 1 72 ? 5.449 5.771 -16.798 1.00 91.94 72 ILE A N 1
ATOM 566 C CA . ILE A 1 72 ? 5.647 4.794 -15.730 1.00 91.94 72 ILE A CA 1
ATOM 567 C C . ILE A 1 72 ? 7.150 4.774 -15.443 1.00 91.94 72 ILE A C 1
ATOM 569 O O . ILE A 1 72 ? 7.940 4.338 -16.281 1.00 91.94 72 ILE A O 1
ATOM 573 N N . ILE A 1 73 ? 7.530 5.252 -14.265 1.00 93.88 73 ILE A N 1
ATOM 574 C CA . ILE A 1 73 ? 8.909 5.398 -13.809 1.00 93.88 73 ILE A CA 1
ATOM 575 C C . ILE A 1 73 ? 9.243 4.232 -12.875 1.00 93.88 73 ILE A C 1
ATOM 577 O O . ILE A 1 73 ? 8.605 4.036 -11.841 1.00 93.88 73 ILE A O 1
ATOM 581 N N . LEU A 1 74 ? 10.247 3.445 -13.247 1.00 94.69 74 LEU A N 1
ATOM 582 C CA . LEU A 1 74 ? 10.787 2.343 -12.457 1.00 94.69 74 LEU A CA 1
ATOM 583 C C . LEU A 1 74 ? 12.014 2.822 -11.690 1.00 94.69 74 LEU A C 1
ATOM 585 O O . LEU A 1 74 ? 12.922 3.406 -12.282 1.00 94.69 74 LEU A O 1
ATOM 589 N N . ILE A 1 75 ? 12.046 2.524 -10.393 1.00 95.69 75 ILE A N 1
ATOM 590 C CA . ILE A 1 75 ? 13.166 2.834 -9.501 1.00 95.69 75 ILE A CA 1
ATOM 591 C C . ILE A 1 75 ? 13.512 1.566 -8.721 1.00 95.69 75 ILE A C 1
ATOM 593 O O . ILE A 1 75 ? 12.646 1.007 -8.042 1.00 95.69 75 ILE A O 1
ATOM 597 N N . ASP A 1 76 ? 14.757 1.108 -8.828 1.00 94.88 76 ASP A N 1
ATOM 598 C CA . ASP A 1 76 ? 15.268 -0.050 -8.087 1.00 94.88 76 ASP A CA 1
ATOM 599 C C . ASP A 1 76 ? 15.830 0.356 -6.716 1.00 94.88 76 ASP A C 1
ATOM 601 O O . ASP A 1 76 ? 16.168 1.519 -6.490 1.00 94.88 76 ASP A O 1
ATOM 605 N N . GLU A 1 77 ? 15.892 -0.584 -5.769 1.00 92.44 77 GLU A N 1
ATOM 606 C CA . GLU A 1 77 ? 16.330 -0.313 -4.397 1.00 92.44 77 GLU A CA 1
ATOM 607 C C . GLU A 1 77 ? 17.764 0.199 -4.273 1.00 92.44 77 GLU A C 1
ATOM 609 O O . GLU A 1 77 ? 18.060 0.878 -3.285 1.00 92.44 77 GLU A O 1
ATOM 614 N N . ASP A 1 78 ? 18.609 -0.106 -5.258 1.00 91.81 78 ASP A N 1
ATOM 615 C CA . ASP A 1 78 ? 20.007 0.321 -5.309 1.00 91.81 78 ASP A CA 1
ATOM 616 C C . ASP A 1 78 ? 20.199 1.665 -6.040 1.00 91.81 78 ASP A C 1
ATOM 618 O O . ASP A 1 78 ? 21.303 2.215 -6.054 1.00 91.81 78 ASP A O 1
ATOM 622 N N . CYS A 1 79 ? 19.129 2.236 -6.606 1.00 94.94 79 CYS A N 1
A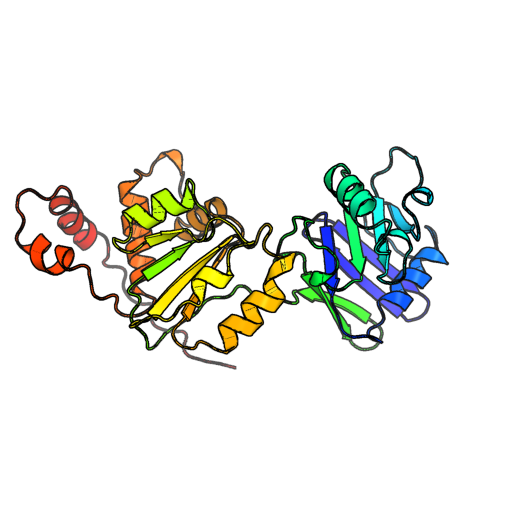TOM 623 C CA . CYS A 1 79 ? 19.186 3.512 -7.314 1.00 94.94 79 CYS A CA 1
ATOM 624 C C . CYS A 1 79 ? 19.454 4.696 -6.383 1.00 94.94 79 CYS A C 1
ATOM 626 O O . CYS A 1 79 ? 18.969 4.754 -5.246 1.00 94.94 79 CYS A O 1
ATOM 628 N N . ASN A 1 80 ? 20.146 5.710 -6.911 1.00 95.19 80 ASN A N 1
ATOM 629 C CA . ASN A 1 80 ? 20.449 6.947 -6.192 1.00 95.19 80 ASN A CA 1
ATOM 630 C C . ASN A 1 80 ? 19.191 7.621 -5.601 1.00 95.19 80 ASN A C 1
ATOM 632 O O . ASN A 1 80 ? 19.239 8.128 -4.479 1.00 95.19 80 ASN A O 1
ATOM 636 N N . CYS A 1 81 ? 18.046 7.547 -6.291 1.00 94.56 81 CYS A N 1
ATOM 637 C CA . CYS A 1 81 ? 16.734 8.003 -5.813 1.00 94.56 81 CYS A CA 1
ATOM 638 C C . CYS A 1 81 ? 16.337 7.456 -4.430 1.00 94.56 81 CYS A C 1
ATOM 640 O O . CYS A 1 81 ? 15.663 8.153 -3.670 1.00 94.56 81 CYS A O 1
ATOM 642 N N . LEU A 1 82 ? 16.701 6.212 -4.099 1.00 93.19 82 LEU A N 1
ATOM 643 C CA . LEU A 1 82 ? 16.289 5.552 -2.853 1.00 93.19 82 LEU A CA 1
ATOM 644 C C . LEU A 1 82 ? 17.393 5.522 -1.789 1.00 93.19 82 LEU A C 1
ATOM 646 O O . LEU A 1 82 ? 17.194 4.979 -0.698 1.00 93.19 82 LEU A O 1
ATOM 650 N N . GLN A 1 83 ? 18.540 6.148 -2.062 1.00 92.31 83 GLN A N 1
ATOM 651 C CA . GLN A 1 83 ? 19.586 6.334 -1.064 1.00 92.31 83 GLN A CA 1
ATOM 652 C C . GLN A 1 83 ? 19.151 7.327 0.019 1.00 92.31 83 GLN A C 1
ATOM 654 O O . GLN A 1 83 ? 18.370 8.250 -0.218 1.00 92.31 83 GLN A O 1
ATOM 659 N N . LYS A 1 84 ? 19.710 7.173 1.227 1.00 89.25 84 LYS A N 1
ATOM 660 C CA . LYS A 1 84 ? 19.343 7.968 2.416 1.00 89.25 84 LYS A CA 1
ATOM 661 C C . LYS A 1 84 ? 19.383 9.483 2.188 1.00 89.25 84 LYS A C 1
ATOM 663 O O . LYS A 1 84 ? 18.559 10.191 2.758 1.00 89.25 84 LYS A O 1
ATOM 668 N N . ASN A 1 85 ? 20.321 9.962 1.372 1.00 92.06 85 ASN A N 1
ATOM 669 C CA . ASN A 1 85 ? 20.503 11.391 1.127 1.00 92.06 85 ASN A CA 1
ATOM 670 C C . ASN A 1 85 ? 19.435 11.973 0.186 1.00 92.06 85 ASN A C 1
ATOM 672 O O . ASN A 1 85 ? 19.126 13.153 0.305 1.00 92.06 85 ASN A O 1
ATOM 676 N N . ASN A 1 86 ? 18.822 11.150 -0.674 1.00 93.12 86 ASN A N 1
ATOM 677 C CA . ASN A 1 86 ? 17.906 11.615 -1.722 1.00 93.12 86 ASN A CA 1
ATOM 678 C C . ASN A 1 86 ? 16.455 11.165 -1.506 1.00 93.12 86 ASN A C 1
ATOM 680 O O . ASN A 1 86 ? 15.542 11.766 -2.061 1.00 93.12 86 ASN A O 1
ATOM 684 N N . ILE A 1 87 ? 16.207 10.153 -0.662 1.00 92.00 87 ILE A N 1
ATOM 685 C CA . ILE A 1 87 ? 14.871 9.560 -0.476 1.00 92.00 87 ILE A CA 1
ATOM 686 C C . ILE A 1 87 ? 13.787 10.594 -0.136 1.00 92.00 87 ILE A C 1
ATOM 688 O O . ILE A 1 87 ? 12.662 10.483 -0.615 1.00 92.00 87 ILE A O 1
ATOM 692 N N . LYS A 1 88 ? 14.115 11.632 0.646 1.00 92.75 88 LYS A N 1
ATOM 693 C CA . LYS A 1 88 ? 13.163 12.701 0.992 1.00 92.75 88 LYS A CA 1
ATOM 694 C C . LYS A 1 88 ? 12.754 13.524 -0.229 1.00 92.75 88 LYS A C 1
ATOM 696 O O . LYS A 1 88 ? 11.578 13.845 -0.383 1.00 92.75 88 LYS A O 1
ATOM 701 N N . GLU A 1 89 ? 13.715 13.859 -1.084 1.00 93.94 89 GLU A N 1
ATOM 702 C CA . GLU A 1 89 ? 13.468 14.591 -2.325 1.00 93.94 89 GLU A CA 1
ATOM 703 C C . GLU A 1 89 ? 12.680 13.728 -3.312 1.00 93.94 89 GLU A C 1
ATOM 705 O O . GLU A 1 89 ? 11.679 14.186 -3.857 1.00 93.94 89 GLU A O 1
ATOM 710 N N . THR A 1 90 ? 13.038 12.448 -3.436 1.00 94.62 90 THR A N 1
ATOM 711 C CA . THR A 1 90 ? 12.296 11.460 -4.230 1.00 94.62 90 THR A CA 1
ATOM 712 C C . THR A 1 90 ? 10.845 11.340 -3.780 1.00 94.62 90 THR A C 1
ATOM 714 O O . THR A 1 90 ? 9.942 11.407 -4.608 1.00 94.62 90 THR A O 1
ATOM 717 N N . ILE A 1 91 ? 10.585 11.218 -2.474 1.00 92.94 91 ILE A N 1
ATOM 718 C CA . ILE A 1 91 ? 9.217 11.167 -1.938 1.00 92.94 91 ILE A CA 1
ATOM 719 C C . ILE A 1 91 ? 8.464 12.460 -2.255 1.00 92.94 91 ILE A C 1
ATOM 721 O O . ILE A 1 91 ? 7.325 12.403 -2.713 1.00 92.94 91 ILE A O 1
ATOM 725 N N . LYS A 1 92 ? 9.097 13.625 -2.068 1.00 94.19 92 LYS A N 1
ATOM 726 C CA . LYS A 1 92 ? 8.491 14.919 -2.407 1.00 94.19 92 LYS A CA 1
ATOM 727 C C . LYS A 1 92 ? 8.149 15.004 -3.895 1.00 94.19 92 LYS A C 1
ATOM 729 O O . LYS A 1 92 ? 7.068 15.480 -4.233 1.00 94.19 92 LYS A O 1
ATOM 734 N N . TYR A 1 93 ? 9.034 14.541 -4.771 1.00 94.62 93 TYR A N 1
ATOM 735 C CA . TYR A 1 93 ? 8.794 14.506 -6.210 1.00 94.62 93 TYR A CA 1
ATOM 736 C C . TYR A 1 93 ? 7.618 13.587 -6.554 1.00 94.62 93 TYR A C 1
ATOM 738 O O . TYR A 1 93 ? 6.666 14.021 -7.198 1.00 94.62 93 TYR A O 1
ATOM 746 N N . ILE A 1 94 ? 7.633 12.346 -6.051 1.00 94.75 94 ILE A N 1
ATOM 747 C CA . ILE A 1 94 ? 6.563 11.369 -6.278 1.00 94.75 94 ILE A CA 1
ATOM 748 C C . ILE A 1 94 ? 5.219 11.933 -5.822 1.00 94.75 94 ILE A C 1
ATOM 750 O O . ILE A 1 94 ? 4.236 11.782 -6.541 1.00 94.75 94 ILE A O 1
ATOM 754 N N . SER A 1 95 ? 5.149 12.583 -4.660 1.00 92.44 95 SER A N 1
ATOM 755 C CA . SER A 1 95 ? 3.902 13.144 -4.124 1.00 92.44 95 SER A CA 1
ATOM 756 C C . SER A 1 95 ? 3.325 14.289 -4.962 1.00 92.44 95 SER A C 1
ATOM 758 O O . SER A 1 95 ? 2.114 14.476 -4.940 1.00 92.44 95 SER A O 1
ATOM 760 N N . ASN A 1 96 ? 4.160 15.023 -5.706 1.00 93.00 96 ASN A N 1
ATOM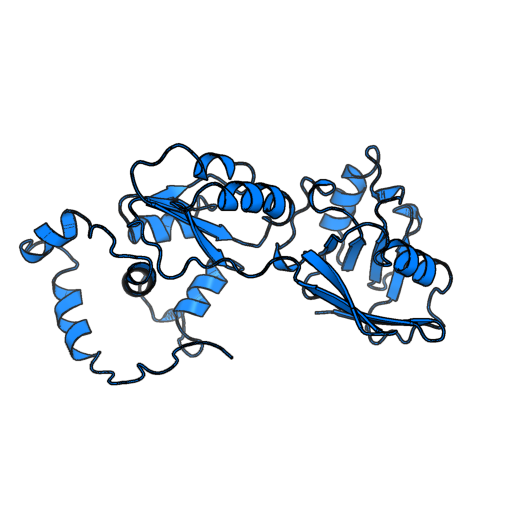 761 C CA . ASN A 1 96 ? 3.745 16.166 -6.532 1.00 93.00 96 ASN A CA 1
ATOM 762 C C . ASN A 1 96 ? 3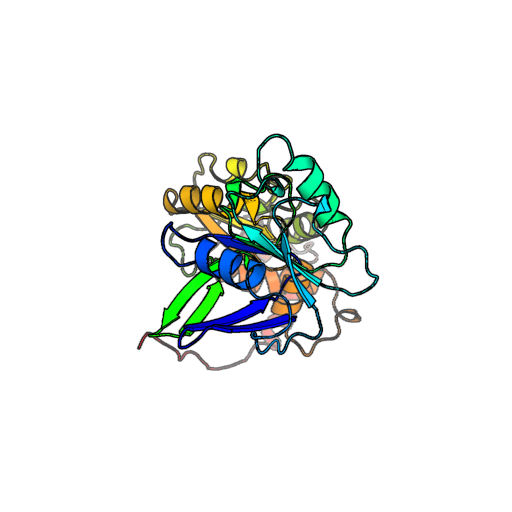.669 15.846 -8.037 1.00 93.00 96 ASN A C 1
ATOM 764 O O . ASN A 1 96 ? 3.414 16.745 -8.834 1.00 93.00 96 ASN A O 1
ATOM 768 N N . SER A 1 97 ? 3.922 14.596 -8.434 1.00 92.19 97 SER A N 1
ATOM 769 C CA . SER A 1 97 ? 3.904 14.160 -9.833 1.00 92.19 97 SER A CA 1
ATOM 770 C C . SER A 1 97 ? 2.653 13.338 -10.158 1.00 92.19 97 SER A C 1
ATOM 772 O O . SER A 1 97 ? 2.229 12.481 -9.378 1.00 92.19 97 SER A O 1
ATOM 774 N N . ASP A 1 98 ? 2.119 13.552 -11.361 1.00 91.25 98 ASP A N 1
ATOM 775 C CA . ASP A 1 98 ? 1.034 12.762 -11.954 1.00 91.25 98 ASP A CA 1
ATOM 776 C C . ASP A 1 98 ? 1.521 11.476 -12.645 1.00 91.25 98 ASP A C 1
ATOM 778 O O . ASP A 1 98 ? 0.704 10.680 -13.129 1.00 91.25 98 ASP A O 1
ATOM 782 N N . ASP A 1 99 ? 2.837 11.261 -12.709 1.00 93.06 99 ASP A N 1
ATOM 783 C CA . ASP A 1 99 ? 3.423 10.047 -13.266 1.00 93.06 99 ASP A CA 1
ATOM 784 C C . ASP A 1 99 ? 3.159 8.837 -12.372 1.00 93.06 99 ASP A C 1
ATOM 786 O O . ASP A 1 99 ? 2.932 8.937 -11.161 1.00 93.06 99 ASP A O 1
ATOM 790 N N . TRP A 1 100 ? 3.206 7.665 -12.995 1.00 94.06 100 TRP A N 1
ATOM 791 C CA . TRP A 1 100 ? 3.113 6.381 -12.318 1.00 94.06 100 TRP A CA 1
ATOM 792 C C . TRP A 1 100 ? 4.507 5.937 -11.886 1.00 94.06 100 TRP A C 1
ATOM 794 O O . TRP A 1 100 ? 5.467 6.079 -12.632 1.00 94.06 100 TRP A O 1
ATOM 804 N N . PHE A 1 101 ? 4.619 5.356 -10.698 1.00 95.69 101 PHE A N 1
ATOM 805 C CA . PHE A 1 101 ? 5.876 4.936 -10.096 1.00 95.69 101 PHE A CA 1
ATOM 806 C C . PHE A 1 101 ? 5.808 3.466 -9.702 1.00 95.69 101 PHE A C 1
ATOM 808 O O . PHE A 1 101 ? 4.892 3.040 -8.999 1.00 95.69 101 PHE A O 1
ATOM 815 N N . VAL A 1 102 ? 6.808 2.698 -10.122 1.00 95.50 102 VAL A N 1
ATOM 816 C CA . VAL A 1 102 ? 7.039 1.318 -9.691 1.00 95.50 102 VAL A CA 1
ATOM 817 C C . VAL A 1 102 ? 8.339 1.293 -8.896 1.00 95.50 102 VAL A C 1
ATOM 819 O O . VAL A 1 102 ? 9.432 1.347 -9.457 1.00 95.50 102 VAL A O 1
ATOM 822 N N . LEU A 1 103 ? 8.206 1.228 -7.577 1.00 96.06 103 LEU A N 1
ATOM 823 C CA . LEU A 1 103 ? 9.307 1.237 -6.623 1.00 96.06 103 LEU A CA 1
ATOM 824 C C . LEU A 1 103 ? 9.659 -0.211 -6.275 1.00 96.06 103 LEU A C 1
ATOM 826 O O . LEU A 1 103 ? 8.918 -0.891 -5.565 1.00 96.06 103 LEU A O 1
ATOM 830 N N . MET A 1 104 ? 10.778 -0.708 -6.789 1.00 94.44 104 MET A N 1
ATOM 831 C CA . MET A 1 104 ? 11.252 -2.070 -6.537 1.00 94.44 104 MET A CA 1
ATOM 832 C C . MET A 1 104 ? 12.122 -2.089 -5.291 1.00 94.44 104 MET A C 1
ATOM 834 O O . MET A 1 104 ? 13.339 -2.202 -5.353 1.00 94.44 104 MET A O 1
ATOM 838 N N . THR A 1 105 ? 11.484 -1.922 -4.142 1.00 92.06 105 THR A N 1
ATOM 839 C CA . THR A 1 105 ? 12.163 -1.768 -2.861 1.00 92.06 105 THR A CA 1
ATOM 840 C C . THR A 1 105 ? 11.319 -2.333 -1.737 1.00 92.06 105 THR A C 1
ATOM 842 O O . THR A 1 105 ? 10.177 -2.746 -1.940 1.00 92.06 105 THR A O 1
ATOM 845 N N . ARG A 1 106 ? 11.890 -2.351 -0.534 1.00 85.12 106 ARG A N 1
ATOM 846 C CA . ARG A 1 106 ? 11.154 -2.774 0.651 1.00 85.12 106 ARG A CA 1
ATOM 847 C C . ARG A 1 106 ? 10.227 -1.675 1.152 1.00 85.12 106 ARG A C 1
ATOM 849 O O . ARG A 1 106 ? 10.642 -0.518 1.236 1.00 85.12 106 ARG A O 1
ATOM 856 N N . GLU A 1 107 ? 9.012 -2.040 1.559 1.00 78.81 107 GLU A N 1
ATOM 857 C CA . GLU A 1 107 ? 7.983 -1.088 2.012 1.00 78.81 107 GLU A CA 1
ATOM 858 C C . GLU A 1 107 ? 8.464 -0.146 3.137 1.00 78.81 107 GLU A C 1
ATOM 860 O O . GLU A 1 107 ? 8.113 1.036 3.169 1.00 78.81 107 GLU A O 1
ATOM 865 N N . ASN A 1 108 ? 9.345 -0.636 4.015 1.00 76.38 108 ASN A N 1
ATOM 866 C CA . ASN A 1 108 ? 9.894 0.108 5.150 1.00 76.38 108 ASN A CA 1
ATOM 867 C C . ASN A 1 108 ? 10.930 1.185 4.768 1.00 76.38 108 ASN A C 1
ATOM 869 O O . ASN A 1 108 ? 11.185 2.087 5.565 1.00 76.38 108 ASN A O 1
ATOM 873 N N . LYS A 1 109 ? 11.536 1.115 3.572 1.00 79.50 109 LYS A N 1
ATOM 874 C CA . LYS A 1 109 ? 12.477 2.139 3.074 1.00 79.50 109 LYS A CA 1
ATOM 875 C C . LYS A 1 109 ? 11.753 3.417 2.627 1.00 79.50 109 LYS A C 1
ATOM 877 O O . LYS A 1 109 ? 12.366 4.478 2.580 1.00 79.50 109 LYS A O 1
ATOM 882 N N . LEU A 1 110 ? 10.455 3.328 2.334 1.00 84.19 110 LEU A N 1
ATOM 883 C CA . LEU A 1 110 ? 9.632 4.410 1.784 1.00 84.19 110 LEU A CA 1
ATOM 884 C C . LEU A 1 110 ? 8.924 5.239 2.867 1.00 84.19 110 LEU A C 1
ATOM 886 O O . LEU A 1 110 ? 7.842 5.772 2.626 1.00 84.19 110 LEU A O 1
ATOM 890 N N . ALA A 1 111 ? 9.488 5.303 4.078 1.00 70.50 111 ALA A N 1
ATOM 891 C CA . ALA A 1 111 ? 8.869 5.977 5.216 1.00 70.50 111 ALA A CA 1
ATOM 892 C C . ALA A 1 111 ? 8.369 7.385 4.833 1.00 70.50 111 ALA A C 1
ATOM 894 O O . ALA A 1 111 ? 9.102 8.146 4.211 1.00 70.50 111 ALA A O 1
ATOM 895 N N . GLN A 1 112 ? 7.135 7.716 5.235 1.00 81.06 112 GLN A N 1
ATOM 896 C CA . GLN A 1 112 ? 6.376 8.940 4.900 1.00 81.06 112 GLN A CA 1
ATOM 897 C C . GLN A 1 112 ? 5.706 8.983 3.517 1.00 81.06 112 GLN A C 1
ATOM 899 O O . GLN A 1 112 ? 4.821 9.815 3.322 1.00 81.06 112 GLN A O 1
ATOM 904 N N . LEU A 1 113 ? 6.024 8.082 2.581 1.00 89.38 113 LEU A N 1
ATOM 905 C CA . LEU A 1 113 ? 5.257 7.987 1.339 1.00 89.38 113 LEU A CA 1
ATOM 906 C C . LEU A 1 113 ? 3.868 7.402 1.631 1.00 89.38 113 LEU A C 1
ATOM 908 O O . LEU A 1 113 ? 3.747 6.305 2.176 1.00 89.38 113 LEU A O 1
ATOM 912 N N . ALA A 1 114 ? 2.811 8.123 1.266 1.00 88.00 114 ALA A N 1
ATOM 913 C CA . ALA A 1 114 ? 1.446 7.622 1.377 1.00 88.00 114 ALA A CA 1
ATOM 914 C C . ALA A 1 114 ? 1.110 6.740 0.166 1.00 88.00 114 ALA A C 1
ATOM 916 O O . ALA A 1 114 ? 1.090 7.209 -0.970 1.00 88.00 114 ALA A O 1
ATOM 917 N N . TYR A 1 115 ? 0.851 5.455 0.405 1.00 92.00 115 TYR A N 1
ATOM 918 C CA . TYR A 1 115 ? 0.361 4.518 -0.605 1.00 92.00 115 TYR A CA 1
ATOM 919 C C . TYR A 1 115 ? -0.494 3.425 0.043 1.00 92.00 115 TYR A C 1
ATOM 921 O O . TYR A 1 115 ? -0.392 3.160 1.245 1.00 92.00 115 TYR A O 1
ATOM 929 N N . SER A 1 116 ? -1.372 2.820 -0.757 1.00 92.75 116 SER A N 1
ATOM 930 C CA . SER A 1 116 ? -2.270 1.754 -0.305 1.00 92.75 116 SER A CA 1
ATOM 931 C C . SER A 1 116 ? -1.508 0.461 -0.012 1.00 92.75 116 SER A C 1
ATOM 933 O O . SER A 1 116 ? -0.551 0.130 -0.708 1.00 92.75 116 SER A O 1
ATOM 935 N N . VAL A 1 117 ? -1.971 -0.331 0.954 1.00 92.88 117 VAL A N 1
ATOM 936 C CA . VAL A 1 117 ? -1.505 -1.719 1.130 1.00 92.88 117 VAL A CA 1
ATOM 937 C C . VAL A 1 117 ? -1.701 -2.542 -0.155 1.00 92.88 117 VAL A C 1
ATOM 939 O O . VAL A 1 117 ? -0.851 -3.360 -0.506 1.00 92.88 117 VAL A O 1
ATOM 942 N N . ASP A 1 118 ? -2.764 -2.270 -0.916 1.00 92.38 118 ASP A N 1
ATOM 943 C CA . ASP A 1 118 ? -3.058 -2.927 -2.200 1.00 92.38 118 ASP A CA 1
ATOM 944 C C . ASP A 1 118 ? -2.127 -2.483 -3.341 1.00 92.38 118 ASP A C 1
ATOM 946 O O . ASP A 1 118 ? -2.163 -3.036 -4.445 1.00 92.38 118 ASP A O 1
ATOM 950 N N . ALA A 1 119 ? -1.278 -1.484 -3.091 1.00 94.81 119 ALA A N 1
ATOM 951 C CA . ALA A 1 119 ? -0.204 -1.099 -3.991 1.00 94.81 119 ALA A CA 1
ATOM 952 C C . ALA A 1 119 ? 1.064 -1.951 -3.809 1.00 94.81 119 ALA A C 1
ATOM 954 O O . ALA A 1 119 ? 2.028 -1.744 -4.546 1.00 94.81 119 ALA A O 1
ATOM 955 N N . ILE A 1 120 ? 1.087 -2.885 -2.851 1.00 94.69 120 ILE A N 1
ATOM 956 C CA . ILE A 1 120 ? 2.255 -3.718 -2.556 1.00 94.69 120 ILE A CA 1
ATOM 957 C C . ILE A 1 120 ? 2.110 -5.087 -3.217 1.00 94.69 120 ILE A C 1
ATOM 959 O O . ILE A 1 120 ? 1.178 -5.850 -2.942 1.00 94.69 120 ILE A O 1
ATOM 963 N N . TYR A 1 121 ? 3.078 -5.427 -4.058 1.00 95.06 121 TYR A N 1
ATOM 964 C CA . TYR A 1 121 ? 3.090 -6.643 -4.856 1.00 95.06 121 TYR A CA 1
ATOM 965 C C . TYR A 1 121 ? 4.380 -7.434 -4.661 1.00 95.06 121 TYR A C 1
ATOM 967 O O . TYR A 1 121 ? 5.424 -6.894 -4.308 1.00 95.06 121 TYR A O 1
ATOM 975 N N . LYS A 1 122 ? 4.296 -8.724 -4.981 1.00 93.75 122 LYS A N 1
ATOM 976 C CA . LYS A 1 122 ? 5.432 -9.632 -5.176 1.00 93.75 122 LYS A CA 1
ATOM 977 C C . LYS A 1 122 ? 5.488 -10.106 -6.625 1.00 93.75 122 LYS A C 1
ATOM 979 O O . LYS A 1 122 ? 4.458 -10.117 -7.308 1.00 93.75 122 LYS A O 1
ATOM 984 N N . ILE A 1 123 ? 6.662 -10.531 -7.082 1.00 91.88 123 ILE A N 1
ATOM 985 C CA . ILE A 1 123 ? 6.837 -11.108 -8.413 1.00 91.88 123 ILE A CA 1
ATOM 986 C C . ILE A 1 123 ? 6.452 -12.589 -8.370 1.00 91.88 123 ILE A C 1
ATOM 988 O O . ILE A 1 123 ? 6.903 -13.366 -7.533 1.00 91.88 123 ILE A O 1
ATOM 992 N N . VAL A 1 124 ? 5.632 -13.008 -9.327 1.00 91.00 124 VAL A N 1
ATOM 993 C CA . VAL A 1 124 ? 5.250 -14.404 -9.532 1.00 91.00 124 VAL A CA 1
ATOM 994 C C . VAL A 1 124 ? 5.835 -14.885 -10.848 1.00 91.00 124 VAL A C 1
ATOM 996 O O . VAL A 1 124 ? 5.510 -14.355 -11.911 1.00 91.00 124 VAL A O 1
ATOM 999 N N . LYS A 1 125 ? 6.674 -15.921 -10.777 1.00 88.00 125 LYS A N 1
ATOM 1000 C CA . LYS A 1 125 ? 7.264 -16.582 -11.943 1.00 88.00 125 LYS A CA 1
ATOM 1001 C C . LYS A 1 125 ? 6.494 -17.851 -12.293 1.00 88.00 125 LYS A C 1
ATOM 1003 O O . LYS A 1 125 ? 6.404 -18.767 -11.481 1.00 88.00 125 LYS A O 1
ATOM 1008 N N . LYS A 1 126 ? 6.001 -17.930 -13.527 1.00 86.50 126 LYS A N 1
ATOM 1009 C CA . LYS A 1 126 ? 5.430 -19.133 -14.141 1.00 86.50 126 LYS A CA 1
ATOM 1010 C C . LYS A 1 126 ? 6.217 -19.445 -15.411 1.00 86.50 126 LYS A C 1
ATOM 1012 O O . LYS A 1 126 ? 6.029 -18.803 -16.440 1.00 86.50 126 LYS A O 1
ATOM 1017 N N . SER A 1 127 ? 7.120 -20.425 -15.337 1.00 83.88 127 SER A N 1
ATOM 1018 C CA . SER A 1 127 ? 8.044 -20.759 -16.432 1.00 83.88 127 SER A CA 1
ATOM 1019 C C . SER A 1 127 ? 8.876 -19.535 -16.869 1.00 83.88 127 SER A C 1
ATOM 1021 O O . SER A 1 127 ? 9.730 -19.072 -16.108 1.00 83.88 127 SER A O 1
ATOM 1023 N N . THR A 1 128 ? 8.622 -18.987 -18.059 1.00 81.56 128 THR A N 1
ATOM 1024 C CA . THR A 1 128 ? 9.285 -17.798 -18.618 1.00 81.56 128 THR A CA 1
ATOM 1025 C C . THR A 1 128 ? 8.487 -16.505 -18.443 1.00 81.56 128 THR A C 1
ATOM 1027 O O . THR A 1 128 ? 8.946 -15.444 -18.870 1.00 81.56 128 THR A O 1
ATOM 1030 N N . GLU A 1 129 ? 7.295 -16.580 -17.850 1.00 86.25 129 GLU A N 1
ATOM 1031 C CA . GLU A 1 129 ? 6.416 -15.437 -17.626 1.00 86.25 129 GLU A CA 1
ATOM 1032 C C . GLU A 1 129 ? 6.516 -14.965 -16.174 1.00 86.25 129 GLU A C 1
ATOM 1034 O O . GLU A 1 129 ? 6.391 -15.740 -15.225 1.00 86.25 129 GLU A O 1
ATOM 1039 N N . LEU A 1 130 ? 6.769 -13.675 -16.010 1.00 90.31 130 LEU A N 1
ATOM 1040 C CA . LEU A 1 130 ? 6.806 -12.970 -14.744 1.00 90.31 130 LEU A CA 1
ATOM 1041 C C . LEU A 1 130 ? 5.586 -12.055 -14.674 1.00 90.31 130 LEU A C 1
ATOM 1043 O O . LEU A 1 130 ? 5.261 -11.340 -15.620 1.00 90.31 130 LEU A O 1
ATOM 1047 N N . THR A 1 131 ? 4.906 -12.082 -13.541 1.00 91.94 131 THR A N 1
ATOM 1048 C CA . THR A 1 131 ? 3.757 -11.222 -13.254 1.00 91.94 131 THR A CA 1
ATOM 1049 C C . THR A 1 131 ? 3.898 -10.629 -11.865 1.00 91.94 131 THR A C 1
ATOM 1051 O O . THR A 1 131 ? 4.779 -11.040 -11.110 1.00 91.94 131 THR A O 1
ATOM 1054 N N . ILE A 1 132 ? 3.044 -9.673 -11.517 1.00 93.38 132 ILE A N 1
ATOM 1055 C CA . ILE A 1 132 ? 2.918 -9.195 -10.140 1.00 93.38 132 ILE A CA 1
ATOM 1056 C C . ILE A 1 132 ? 1.613 -9.695 -9.525 1.00 93.38 132 ILE A C 1
ATOM 1058 O O . ILE A 1 132 ? 0.590 -9.782 -10.202 1.00 93.38 132 ILE A O 1
ATOM 1062 N N . SER A 1 133 ? 1.645 -10.026 -8.237 1.00 92.56 133 SER A N 1
ATOM 1063 C CA . SER A 1 133 ? 0.454 -10.378 -7.454 1.00 92.56 133 SER A CA 1
ATOM 1064 C C . SER A 1 133 ? 0.452 -9.620 -6.129 1.00 92.56 133 SER A C 1
ATOM 1066 O O . SER A 1 133 ? 1.547 -9.425 -5.591 1.00 92.56 133 SER A O 1
ATOM 1068 N N . PRO A 1 134 ? -0.715 -9.234 -5.581 1.00 91.81 134 PRO A N 1
ATOM 1069 C CA . PRO A 1 134 ? -0.784 -8.575 -4.282 1.00 91.81 134 PRO A CA 1
ATOM 1070 C C . PRO A 1 134 ? -0.020 -9.360 -3.212 1.00 91.81 134 PRO A C 1
ATOM 1072 O O . PRO A 1 134 ? -0.137 -10.586 -3.118 1.00 91.81 134 PRO A O 1
ATOM 1075 N N . LYS A 1 135 ? 0.794 -8.655 -2.423 1.00 91.12 135 LYS A N 1
ATOM 1076 C CA . LYS A 1 135 ? 1.571 -9.253 -1.331 1.00 91.12 135 LYS A CA 1
ATOM 1077 C C . LYS A 1 135 ? 0.698 -9.509 -0.105 1.00 91.12 135 LYS A C 1
ATOM 1079 O O . LYS A 1 135 ? 0.832 -10.555 0.527 1.00 91.12 135 LYS A O 1
ATOM 1084 N N . TYR A 1 136 ? -0.211 -8.582 0.186 1.00 88.00 136 TYR A N 1
ATOM 1085 C CA . TYR A 1 136 ? -1.136 -8.643 1.313 1.00 88.00 136 TYR A CA 1
ATOM 1086 C C . TYR A 1 136 ? -2.567 -8.825 0.814 1.00 88.00 136 TYR A C 1
ATOM 1088 O O . TYR A 1 136 ? -2.998 -8.141 -0.112 1.00 88.00 136 TYR A O 1
ATOM 1096 N N . GLN A 1 137 ? -3.312 -9.729 1.443 1.00 82.06 137 GLN A N 1
ATOM 1097 C CA . GLN A 1 137 ? -4.754 -9.854 1.227 1.00 82.06 137 GLN A CA 1
ATOM 1098 C C . GLN A 1 137 ? -5.505 -8.896 2.162 1.00 82.06 137 GLN A C 1
ATOM 1100 O O . GLN A 1 137 ? -4.914 -8.382 3.120 1.00 82.06 137 GLN A O 1
ATOM 1105 N N . LYS A 1 138 ? -6.788 -8.638 1.876 1.00 75.69 138 LYS A N 1
ATOM 1106 C CA . LYS A 1 138 ? -7.679 -7.987 2.846 1.00 75.69 138 LYS A CA 1
ATOM 1107 C C . LYS A 1 138 ? -7.757 -8.858 4.094 1.00 75.69 138 LYS A C 1
ATOM 1109 O O . LYS A 1 138 ? -7.886 -10.082 3.997 1.00 75.69 138 LYS A O 1
ATOM 1114 N N . LEU A 1 139 ? -7.585 -8.232 5.246 1.00 69.44 139 LEU A N 1
ATOM 1115 C CA . LEU A 1 139 ? -7.547 -8.903 6.529 1.00 69.44 139 LEU A CA 1
ATOM 1116 C C . LEU A 1 139 ? -8.948 -8.870 7.117 1.00 69.44 139 LEU A C 1
ATOM 1118 O O . LEU A 1 139 ? -9.480 -7.820 7.462 1.00 69.44 139 LEU A O 1
ATOM 1122 N N . TYR A 1 140 ? -9.532 -10.055 7.245 1.00 65.56 140 TYR A N 1
ATOM 1123 C CA . TYR A 1 140 ? -10.806 -10.222 7.915 1.00 65.56 140 TYR A CA 1
ATOM 1124 C C . TYR A 1 140 ? -10.744 -11.415 8.866 1.00 65.56 140 TYR A C 1
ATOM 1126 O O . TYR A 1 140 ? -10.574 -12.563 8.440 1.00 65.56 140 TYR A O 1
ATOM 1134 N N . THR A 1 141 ? -10.894 -11.148 10.164 1.00 61.47 141 THR A N 1
ATOM 1135 C CA . THR A 1 141 ? -10.996 -12.205 11.174 1.00 61.47 141 THR A CA 1
ATOM 1136 C C . THR A 1 141 ? -12.419 -12.759 11.216 1.00 61.47 141 THR A C 1
ATOM 1138 O O . THR A 1 141 ? -13.332 -12.131 11.745 1.00 61.47 141 THR A O 1
ATOM 1141 N N . LYS A 1 142 ? -12.610 -13.974 10.690 1.00 53.06 142 LYS A N 1
ATOM 1142 C CA . LYS A 1 142 ? -13.865 -14.732 10.820 1.00 53.06 142 LYS A CA 1
ATOM 1143 C C . LYS A 1 142 ? -13.836 -15.617 12.066 1.00 53.06 142 LYS A C 1
ATOM 1145 O O . LYS A 1 142 ? -12.830 -16.270 12.328 1.00 53.06 142 LYS A O 1
ATOM 1150 N N . ASN A 1 143 ? -14.968 -15.718 12.766 1.00 52.94 143 ASN A N 1
ATOM 1151 C CA . ASN A 1 143 ? -15.200 -16.702 13.835 1.00 52.94 143 ASN A CA 1
ATOM 1152 C C . ASN A 1 143 ? -14.172 -16.659 14.982 1.00 52.94 143 ASN A C 1
ATOM 1154 O O . ASN A 1 143 ? -13.713 -17.701 15.458 1.00 52.94 143 ASN A O 1
ATOM 1158 N N . SER A 1 144 ? -13.806 -15.458 15.433 1.00 62.78 144 SER A N 1
ATOM 1159 C CA . SER A 1 144 ? -12.982 -15.307 16.633 1.00 62.78 144 SER A CA 1
ATOM 1160 C C . SER A 1 144 ? -13.661 -15.936 17.852 1.00 62.78 144 SER A C 1
ATOM 1162 O O . SER A 1 144 ? -14.869 -15.807 18.056 1.00 62.78 144 SER A O 1
ATOM 1164 N N . LYS A 1 145 ? -12.860 -16.603 18.689 1.00 64.19 145 LYS A N 1
ATOM 1165 C CA . LYS A 1 145 ? -13.307 -17.161 19.975 1.00 64.19 145 LYS A CA 1
ATOM 1166 C C . LYS A 1 145 ? -13.404 -16.096 21.070 1.00 64.19 145 LYS A C 1
ATOM 1168 O O . LYS A 1 145 ? -13.996 -16.358 22.114 1.00 64.19 145 LYS A O 1
ATOM 1173 N N . TYR A 1 146 ? -12.813 -14.924 20.843 1.00 63.00 146 TYR A N 1
ATOM 1174 C CA . TYR A 1 146 ? -12.790 -13.825 21.798 1.00 63.00 146 TYR A CA 1
ATOM 1175 C C . TYR A 1 146 ? -13.941 -12.860 21.505 1.00 63.00 146 TYR A C 1
ATOM 1177 O O . TYR A 1 146 ? -13.996 -12.332 20.391 1.00 63.00 146 TYR A O 1
ATOM 1185 N N . PRO A 1 147 ? -14.842 -12.602 22.469 1.00 64.25 147 PRO A N 1
ATOM 1186 C CA . PRO A 1 147 ? -15.864 -11.576 22.301 1.00 64.25 147 PRO A CA 1
ATOM 1187 C C . PRO A 1 147 ? -15.196 -10.206 22.140 1.00 64.25 147 PRO A C 1
ATOM 1189 O O . PRO A 1 147 ? -14.207 -9.916 22.819 1.00 64.25 147 PRO A O 1
ATOM 1192 N N . ILE A 1 148 ? -15.724 -9.383 21.230 1.00 68.56 148 ILE A N 1
ATOM 1193 C CA . ILE A 1 148 ? -15.254 -8.008 21.038 1.00 68.56 148 ILE A CA 1
ATOM 1194 C C . ILE A 1 148 ? -15.847 -7.140 22.142 1.00 68.56 148 ILE A C 1
ATOM 1196 O O . ILE A 1 148 ? -17.067 -7.005 22.230 1.00 68.56 148 ILE A O 1
ATOM 1200 N N . ASP A 1 149 ? -14.972 -6.537 22.941 1.00 71.06 149 ASP A N 1
ATOM 1201 C CA . ASP A 1 149 ? -15.336 -5.536 23.948 1.00 71.06 149 ASP A CA 1
ATOM 1202 C C . ASP A 1 149 ? -14.935 -4.120 23.522 1.00 71.06 149 ASP A C 1
ATOM 1204 O O . ASP A 1 149 ? -15.547 -3.148 23.941 1.00 71.06 149 ASP A O 1
ATOM 1208 N N . THR A 1 150 ? -13.914 -3.974 22.672 1.00 77.88 150 THR A N 1
ATOM 1209 C CA . THR A 1 150 ? -13.412 -2.662 22.235 1.00 77.88 150 THR A CA 1
ATOM 1210 C C . THR A 1 150 ? -13.151 -2.634 20.735 1.00 77.88 150 THR A C 1
ATOM 1212 O O . THR A 1 150 ? -12.534 -3.553 20.192 1.00 77.88 150 THR A O 1
ATOM 1215 N N . ILE A 1 151 ? -13.565 -1.550 20.077 1.00 85.94 151 ILE A N 1
ATOM 1216 C CA . ILE A 1 151 ? -13.144 -1.199 18.719 1.00 85.94 151 ILE A CA 1
ATOM 1217 C C . ILE A 1 151 ? -12.013 -0.169 18.797 1.00 85.94 151 ILE A C 1
ATOM 1219 O O . ILE A 1 151 ? -12.166 0.880 19.417 1.00 85.94 151 ILE A O 1
ATOM 1223 N N . MET A 1 152 ? -10.888 -0.470 18.153 1.00 89.88 152 MET A N 1
ATOM 1224 C CA . MET A 1 152 ? -9.787 0.460 17.906 1.00 89.88 152 MET A CA 1
ATOM 1225 C C . MET A 1 152 ? -9.796 0.848 16.433 1.00 89.88 152 MET A C 1
ATOM 1227 O O . MET A 1 152 ? -9.568 -0.015 15.590 1.00 89.88 152 MET A O 1
ATOM 1231 N N . ILE A 1 153 ? -10.012 2.117 16.112 1.00 90.56 153 ILE A N 1
ATOM 1232 C CA . ILE A 1 153 ? -10.055 2.601 14.727 1.00 90.56 153 ILE A CA 1
ATOM 1233 C C . ILE A 1 153 ? -8.894 3.543 14.405 1.00 90.56 153 ILE A C 1
ATOM 1235 O O . ILE A 1 153 ? -8.459 4.313 15.257 1.00 90.56 153 ILE A O 1
ATOM 1239 N N . GLU A 1 154 ? -8.370 3.455 13.185 1.00 91.25 154 GLU A N 1
ATOM 1240 C CA . GLU A 1 154 ? -7.266 4.292 12.705 1.00 91.25 154 GLU A CA 1
ATOM 1241 C C . GLU A 1 154 ? -7.644 5.765 12.652 1.00 91.25 154 GLU A C 1
ATOM 1243 O O . GLU A 1 154 ? -6.964 6.605 13.247 1.00 91.25 154 GLU A O 1
ATOM 1248 N N . ASP A 1 155 ? -8.764 6.045 11.997 1.00 86.56 155 ASP A N 1
ATOM 1249 C CA . ASP A 1 155 ? -9.320 7.374 11.829 1.00 86.56 155 ASP A CA 1
ATOM 1250 C C . ASP A 1 155 ? -9.684 8.032 13.173 1.00 86.56 155 ASP A C 1
ATOM 1252 O O . ASP A 1 155 ? -9.962 7.374 14.181 1.00 86.56 155 ASP A O 1
ATOM 1256 N N . SER A 1 156 ? -9.690 9.363 13.186 1.00 87.00 156 SER A N 1
ATOM 1257 C CA . SER A 1 156 ? -10.124 10.199 14.309 1.00 87.00 156 SER A CA 1
ATOM 1258 C C . SER A 1 156 ? -11.227 11.187 13.914 1.00 87.00 156 SER A C 1
ATOM 1260 O O . SER A 1 156 ? -11.487 12.137 14.653 1.00 87.00 156 SER A O 1
ATOM 1262 N N . THR A 1 157 ? -11.841 11.009 12.742 1.00 86.88 157 THR A N 1
ATOM 1263 C CA . THR A 1 157 ? -12.798 11.937 12.137 1.00 86.88 157 THR A CA 1
ATOM 1264 C C . THR A 1 157 ? -14.153 11.262 11.883 1.00 86.88 157 THR A C 1
ATOM 1266 O O . THR A 1 157 ? -14.844 10.896 12.841 1.00 86.88 157 THR A O 1
ATOM 1269 N N . THR A 1 158 ? -14.585 11.152 10.626 1.00 79.12 158 THR A N 1
ATOM 1270 C CA . THR A 1 158 ? -15.906 10.662 10.212 1.00 79.12 158 THR A CA 1
ATOM 1271 C C . THR A 1 158 ? -16.091 9.181 10.520 1.00 79.12 158 THR A C 1
ATOM 1273 O O . THR A 1 158 ? -17.100 8.817 11.129 1.00 79.12 158 THR A O 1
ATOM 1276 N N . GLY A 1 159 ? -15.107 8.341 10.194 1.00 81.62 159 GLY A N 1
ATOM 1277 C CA . GLY A 1 159 ? -15.116 6.916 10.509 1.00 81.62 159 GLY A CA 1
ATOM 1278 C C . GLY A 1 159 ? -15.183 6.687 12.016 1.00 81.62 159 GLY A C 1
ATOM 1279 O O . GLY A 1 159 ? -16.054 5.961 12.498 1.00 81.62 159 GLY A O 1
ATOM 1280 N N . PHE A 1 160 ? -14.347 7.383 12.794 1.00 85.94 160 PHE A N 1
ATOM 1281 C CA . PHE A 1 160 ? -14.405 7.297 14.259 1.00 85.94 160 PHE A CA 1
ATOM 1282 C C . PHE A 1 160 ? -15.772 7.701 14.816 1.00 85.94 160 PHE A C 1
ATOM 1284 O O . PHE A 1 160 ? -16.357 6.968 15.618 1.00 85.94 160 PHE A O 1
ATOM 1291 N N . SER A 1 161 ? -16.305 8.842 14.372 1.00 79.00 161 SER A N 1
ATOM 1292 C CA . SER A 1 161 ? -17.608 9.346 14.822 1.00 79.00 161 SER A CA 1
ATOM 1293 C C . SER A 1 161 ? -18.735 8.356 14.525 1.00 79.00 161 SER A C 1
ATOM 1295 O O . SER A 1 161 ? -19.631 8.172 15.349 1.00 79.00 161 SER A O 1
ATOM 1297 N N . PHE A 1 162 ? -18.665 7.680 13.378 1.00 81.38 162 PHE A N 1
ATOM 1298 C CA . PHE A 1 162 ? -19.615 6.652 12.982 1.00 81.38 162 PHE A CA 1
ATOM 1299 C C . PHE A 1 162 ? -19.537 5.405 13.877 1.00 81.38 162 PHE A C 1
ATOM 1301 O O . PHE A 1 162 ? -20.539 5.000 14.474 1.00 81.38 162 PHE A O 1
ATOM 1308 N N . PHE A 1 163 ? -18.351 4.813 14.050 1.00 76.56 163 PHE A N 1
ATOM 1309 C CA . PHE A 1 163 ? -18.204 3.609 14.878 1.00 76.56 163 PHE A CA 1
ATOM 1310 C C . PHE A 1 163 ? -18.474 3.878 16.362 1.00 76.56 163 PHE A C 1
ATOM 1312 O O . PHE A 1 163 ? -19.043 3.023 17.041 1.00 76.56 163 PHE A O 1
ATOM 1319 N N . LYS A 1 164 ? -18.176 5.086 16.856 1.00 79.88 164 LYS A N 1
ATOM 1320 C CA . LYS A 1 164 ? -18.517 5.510 18.222 1.00 79.88 164 LYS A CA 1
ATOM 1321 C C . LYS A 1 164 ? -20.027 5.577 18.471 1.00 79.88 164 LYS A C 1
ATOM 1323 O O . LYS A 1 164 ? -20.460 5.410 19.607 1.00 79.88 164 LYS A O 1
ATOM 1328 N N . LYS A 1 165 ? -20.838 5.791 17.428 1.00 74.44 165 LYS A N 1
ATOM 1329 C CA . LYS A 1 165 ? -22.307 5.687 17.504 1.00 74.44 165 LYS A CA 1
ATOM 1330 C C . LYS A 1 165 ? -22.796 4.236 17.460 1.00 74.44 165 LYS A C 1
ATOM 1332 O O . LYS A 1 165 ? -23.874 3.951 17.973 1.00 74.44 165 LYS A O 1
ATOM 1337 N N . CYS A 1 166 ? -22.017 3.329 16.867 1.00 68.62 166 CYS A N 1
ATOM 1338 C CA . CYS A 1 166 ? -22.355 1.909 16.750 1.00 68.62 166 CYS A CA 1
ATOM 1339 C C . CYS A 1 166 ? -22.029 1.110 18.021 1.00 68.62 166 CYS A C 1
ATOM 1341 O O . CYS A 1 166 ? -22.747 0.165 18.346 1.00 68.62 166 CYS A O 1
ATOM 1343 N N . VAL A 1 167 ? -20.950 1.466 18.728 1.00 70.25 167 VAL A N 1
ATOM 1344 C CA . VAL A 1 167 ? -20.497 0.770 19.942 1.00 70.25 167 VAL A CA 1
ATOM 1345 C C . VAL A 1 167 ? -20.048 1.751 21.026 1.00 70.25 167 VAL A C 1
ATOM 1347 O O . VAL A 1 167 ? -19.443 2.784 20.749 1.00 70.25 167 VAL A O 1
ATOM 1350 N N . GLU A 1 168 ? -20.293 1.397 22.286 1.00 71.38 168 GLU A N 1
ATOM 1351 C CA . GLU A 1 168 ? -19.941 2.224 23.450 1.00 71.38 168 GLU A CA 1
ATOM 1352 C C . GLU A 1 168 ? -18.409 2.374 23.596 1.00 71.38 168 GLU A C 1
ATOM 1354 O O . GLU A 1 168 ? -17.855 3.482 23.669 1.00 71.38 168 GLU A O 1
ATOM 1359 N N . ASN A 1 169 ? -17.707 1.243 23.510 1.00 81.19 169 ASN A N 1
ATOM 1360 C CA . ASN A 1 169 ? -16.256 1.128 23.640 1.00 81.19 169 ASN A CA 1
ATOM 1361 C C . ASN A 1 169 ? -15.560 1.222 22.271 1.00 81.19 169 ASN A C 1
ATOM 1363 O O . ASN A 1 169 ? -15.057 0.235 21.736 1.00 81.19 169 ASN A O 1
ATOM 1367 N N . CYS A 1 170 ? -15.547 2.420 21.687 1.00 83.75 170 CYS A N 1
ATOM 1368 C CA . CYS A 1 170 ? -14.748 2.748 20.502 1.00 83.75 170 CYS A CA 1
ATOM 1369 C C . CYS A 1 170 ? -13.680 3.795 20.840 1.00 83.75 170 CYS A C 1
ATOM 1371 O O . CYS A 1 170 ? -14.000 4.835 21.429 1.00 83.75 170 CYS A O 1
ATOM 1373 N N . GLU A 1 171 ? -12.442 3.545 20.423 1.00 90.69 171 GLU A N 1
ATOM 1374 C CA . GLU A 1 171 ? -11.284 4.422 20.594 1.00 90.69 171 GLU A CA 1
ATOM 1375 C C . GLU A 1 171 ? -10.548 4.602 19.266 1.00 90.69 171 GLU A C 1
ATOM 1377 O O . GLU A 1 171 ? -10.420 3.662 18.484 1.00 90.69 171 GLU A O 1
ATOM 1382 N N . SER A 1 172 ? -10.034 5.807 19.021 1.00 91.88 172 SER A N 1
ATOM 1383 C CA . SER A 1 172 ? -9.127 6.052 17.903 1.00 91.88 172 SER A CA 1
ATOM 1384 C C . SER A 1 172 ? -7.687 5.755 18.319 1.00 91.88 172 SER A C 1
ATOM 1386 O O . SER A 1 172 ? -7.271 6.068 19.441 1.00 91.88 172 SER A O 1
ATOM 1388 N N . PHE A 1 173 ? -6.896 5.191 17.408 1.00 92.31 173 PHE A N 1
ATOM 1389 C CA . PHE A 1 173 ? -5.446 5.203 17.537 1.00 92.31 173 PHE A CA 1
ATOM 1390 C C . PHE A 1 173 ? -4.780 6.390 16.842 1.00 92.31 173 PHE A C 1
ATOM 1392 O O . PHE A 1 173 ? -3.574 6.488 16.961 1.00 92.31 173 PHE A O 1
ATOM 1399 N N . TYR A 1 174 ? -5.510 7.352 16.272 1.00 90.56 174 TYR A N 1
ATOM 1400 C CA . TYR A 1 174 ? -4.977 8.620 15.747 1.00 90.56 174 TYR A CA 1
ATOM 1401 C C . TYR A 1 174 ? -3.981 8.443 14.597 1.00 90.56 174 TYR A C 1
ATOM 1403 O O . TYR A 1 174 ? -2.878 8.998 14.603 1.00 90.56 174 TYR A O 1
ATOM 1411 N N . GLY A 1 175 ? -4.373 7.652 13.609 1.00 88.50 175 GLY A N 1
ATOM 1412 C CA . GLY A 1 175 ? -3.626 7.462 12.380 1.00 88.50 175 GLY A CA 1
ATOM 1413 C C . GLY A 1 175 ? -2.587 6.345 12.437 1.00 88.50 175 GLY A C 1
ATOM 1414 O O . GLY A 1 175 ? -2.150 5.891 13.500 1.00 88.50 175 GLY A O 1
ATOM 1415 N N . LYS A 1 176 ? -2.148 5.916 11.252 1.00 87.38 176 LYS A N 1
ATOM 1416 C CA . LYS A 1 176 ? -1.203 4.803 11.067 1.00 87.38 176 LYS A CA 1
ATOM 1417 C C . LYS A 1 176 ? 0.034 4.825 11.971 1.00 87.38 176 LYS A C 1
ATOM 1419 O O . LYS A 1 176 ? 0.415 3.776 12.472 1.00 87.38 176 LYS A O 1
ATOM 1424 N N . ASP A 1 177 ? 0.654 5.976 12.239 1.00 88.44 177 ASP A N 1
ATOM 1425 C CA . ASP A 1 177 ? 1.932 6.039 12.973 1.00 88.44 177 ASP A CA 1
ATOM 1426 C C . ASP A 1 177 ? 1.795 5.625 14.451 1.00 88.44 177 ASP A C 1
ATOM 1428 O O . ASP A 1 177 ? 2.777 5.321 15.132 1.00 88.44 177 ASP A O 1
ATOM 1432 N N . ASN A 1 178 ? 0.558 5.535 14.932 1.00 91.38 178 ASN A N 1
ATOM 1433 C CA . ASN A 1 178 ? 0.200 5.178 16.292 1.00 91.38 178 ASN A CA 1
ATOM 1434 C C . ASN A 1 178 ? -0.368 3.749 16.417 1.00 91.38 178 ASN A C 1
ATOM 1436 O O . ASN A 1 178 ? -0.851 3.378 17.492 1.00 91.38 178 ASN A O 1
ATOM 1440 N N . TYR A 1 179 ? -0.261 2.908 15.373 1.00 91.19 179 TYR A N 1
ATOM 1441 C CA . TYR A 1 179 ? -0.805 1.536 15.349 1.00 91.19 179 TYR A CA 1
ATOM 1442 C C . TYR A 1 179 ? -0.384 0.675 16.554 1.00 91.19 179 TYR A C 1
ATOM 1444 O O . TYR A 1 179 ? -1.072 -0.275 16.925 1.00 91.19 179 TYR A O 1
ATOM 1452 N N . LYS A 1 180 ? 0.753 0.985 17.195 1.00 91.88 180 LYS A N 1
ATOM 1453 C CA . LYS A 1 180 ? 1.255 0.260 18.375 1.00 91.88 180 LYS A CA 1
ATOM 1454 C C . LYS A 1 180 ? 0.281 0.310 19.557 1.00 91.88 180 LYS A C 1
ATOM 1456 O O . LYS A 1 180 ? 0.243 -0.636 20.337 1.00 91.88 180 LYS A O 1
ATOM 1461 N N . ARG A 1 181 ? -0.552 1.356 19.652 1.00 90.44 181 ARG A N 1
ATOM 1462 C CA . ARG A 1 181 ? -1.606 1.499 20.676 1.00 90.44 181 ARG A CA 1
ATOM 1463 C C . ARG A 1 181 ? -2.614 0.346 20.642 1.00 90.44 181 ARG A C 1
ATOM 1465 O O . ARG A 1 181 ? -3.191 0.003 21.673 1.00 90.44 181 ARG A O 1
ATOM 1472 N N . CYS A 1 182 ? -2.799 -0.290 19.485 1.00 88.19 182 CYS A N 1
ATOM 1473 C CA . CYS A 1 182 ? -3.715 -1.417 19.334 1.00 88.19 182 CYS A CA 1
ATOM 1474 C C . CYS A 1 182 ? -3.298 -2.646 20.159 1.00 88.19 182 CYS A C 1
ATOM 1476 O O . CYS A 1 182 ? -4.171 -3.401 20.582 1.00 88.19 182 CYS A O 1
ATOM 1478 N N . PHE A 1 183 ? -2.001 -2.802 20.448 1.00 86.62 183 PHE A N 1
ATOM 1479 C CA . PHE A 1 183 ? -1.410 -4.002 21.060 1.00 86.62 183 PHE A CA 1
ATOM 1480 C C . PHE A 1 183 ? -1.206 -3.906 22.580 1.00 86.62 183 PHE A C 1
ATOM 1482 O O . PHE A 1 183 ? -0.626 -4.805 23.185 1.00 86.62 183 PHE A O 1
ATOM 1489 N N . ASN A 1 184 ? -1.673 -2.829 23.217 1.00 79.69 184 ASN A N 1
ATOM 1490 C CA . ASN A 1 184 ? -1.685 -2.738 24.678 1.00 79.69 184 ASN A CA 1
ATOM 1491 C C . ASN A 1 184 ? -2.555 -3.857 25.279 1.00 79.69 184 ASN A C 1
ATOM 1493 O O . ASN A 1 184 ? -3.577 -4.209 24.687 1.00 79.69 184 ASN A O 1
ATOM 1497 N N . ILE A 1 185 ? -2.153 -4.381 26.447 1.00 64.50 185 ILE A N 1
ATOM 1498 C CA . ILE A 1 185 ? -2.790 -5.522 27.133 1.00 64.50 185 ILE A CA 1
ATOM 1499 C C . ILE A 1 185 ? -4.307 -5.321 27.217 1.00 64.50 185 ILE A C 1
ATOM 1501 O O . ILE A 1 185 ? -4.776 -4.312 27.745 1.00 64.50 185 ILE A O 1
ATOM 1505 N N . VAL A 1 186 ? -5.066 -6.304 26.732 1.00 62.25 186 VAL A N 1
ATOM 1506 C CA . VAL A 1 186 ? -6.531 -6.323 26.793 1.00 62.25 186 VAL A CA 1
ATOM 1507 C C . VAL A 1 186 ? -7.026 -7.494 27.638 1.00 62.25 186 VAL A C 1
ATOM 1509 O O . VAL A 1 186 ? -6.457 -8.582 27.620 1.00 62.25 186 VAL A O 1
ATOM 1512 N N . LYS A 1 187 ? -8.104 -7.262 28.392 1.00 55.75 187 LYS A N 1
ATOM 1513 C CA . LYS A 1 187 ? -8.791 -8.292 29.190 1.00 55.75 187 LYS A CA 1
ATOM 1514 C C . LYS A 1 187 ? -9.724 -9.167 28.334 1.00 55.75 187 LYS A C 1
ATOM 1516 O O . LYS A 1 187 ? -9.978 -10.313 28.692 1.00 55.75 187 LYS A O 1
ATOM 1521 N N . TYR A 1 188 ? -10.206 -8.626 27.213 1.00 65.38 188 TYR A N 1
ATOM 1522 C CA . TYR A 1 188 ? -11.125 -9.249 26.252 1.00 65.38 188 TYR A CA 1
ATOM 1523 C C . TYR A 1 188 ? -10.656 -9.007 24.810 1.00 65.38 188 TYR A C 1
ATOM 1525 O O . TYR A 1 188 ? -9.647 -8.340 24.589 1.00 65.38 188 TYR A O 1
ATOM 1533 N N . GLY A 1 189 ? -11.375 -9.549 23.823 1.00 68.69 189 GLY A N 1
ATOM 1534 C CA . GLY A 1 189 ? -11.040 -9.357 22.415 1.00 68.69 189 GLY A CA 1
ATOM 1535 C C . GLY A 1 189 ? -11.250 -7.914 21.956 1.00 68.69 189 GLY A C 1
ATOM 1536 O O . GLY A 1 189 ? -12.137 -7.203 22.436 1.00 68.69 189 GLY A O 1
ATOM 1537 N N . LYS A 1 190 ? -10.439 -7.487 20.991 1.00 79.81 190 LYS A N 1
ATOM 1538 C CA . LYS A 1 190 ? -10.470 -6.136 20.417 1.00 79.81 190 LYS A CA 1
ATOM 1539 C C . LYS A 1 190 ? -10.554 -6.231 18.900 1.00 79.81 190 LYS A C 1
ATOM 1541 O O . LYS A 1 190 ? -9.814 -7.006 18.299 1.00 79.81 190 LYS A O 1
ATOM 1546 N N . LEU A 1 191 ? -11.430 -5.441 18.289 1.00 84.31 191 LEU A N 1
ATOM 1547 C CA . LEU A 1 191 ? -11.509 -5.301 16.838 1.00 84.31 191 LEU A CA 1
ATOM 1548 C C . LEU A 1 191 ? -10.722 -4.068 16.407 1.00 84.31 191 LEU A C 1
ATOM 1550 O O . LEU A 1 191 ? -11.014 -2.961 16.849 1.00 84.31 191 LEU A O 1
ATOM 1554 N N . ILE A 1 192 ? -9.726 -4.266 15.554 1.00 88.75 192 ILE A N 1
ATOM 1555 C CA . ILE A 1 192 ? -8.937 -3.195 14.963 1.00 88.75 192 ILE A CA 1
ATOM 1556 C C . ILE A 1 192 ? -9.480 -2.908 13.570 1.00 88.75 192 ILE A C 1
ATOM 1558 O O . ILE A 1 192 ? -9.598 -3.817 12.747 1.00 88.75 192 ILE A O 1
ATOM 1562 N N . ILE A 1 193 ? -9.788 -1.641 13.327 1.00 88.31 193 ILE A N 1
ATOM 1563 C CA . ILE A 1 193 ? -10.337 -1.138 12.079 1.00 88.31 193 ILE A CA 1
ATOM 1564 C C . ILE A 1 193 ? -9.365 -0.126 11.484 1.00 88.31 193 ILE A C 1
ATOM 1566 O O . ILE A 1 193 ? -8.926 0.786 12.185 1.00 88.31 193 ILE A O 1
ATOM 1570 N N . PHE A 1 194 ? -9.002 -0.282 10.212 1.00 90.38 194 PHE A N 1
ATOM 1571 C CA . PHE A 1 194 ? -8.134 0.686 9.545 1.00 90.38 194 PHE A CA 1
ATOM 1572 C C . PHE A 1 194 ? -8.341 0.750 8.034 1.00 90.38 194 PHE A C 1
ATOM 1574 O O . PHE A 1 194 ? -8.646 -0.247 7.373 1.00 90.38 194 PHE A O 1
ATOM 1581 N N . ASP A 1 195 ? -8.084 1.938 7.500 1.00 89.31 195 ASP A N 1
ATOM 1582 C CA . ASP A 1 195 ? -8.059 2.225 6.078 1.00 89.31 195 ASP A CA 1
ATOM 1583 C C . ASP A 1 195 ? -6.756 1.690 5.477 1.00 89.31 195 ASP A C 1
ATOM 1585 O O . ASP A 1 195 ? -5.648 1.977 5.938 1.00 89.31 195 ASP A O 1
ATOM 1589 N N . ARG A 1 196 ? -6.859 0.907 4.403 1.00 90.25 196 ARG A N 1
ATOM 1590 C CA . ARG A 1 196 ? -5.684 0.385 3.690 1.00 90.25 196 ARG A CA 1
ATOM 1591 C C . ARG A 1 196 ? -4.945 1.495 2.949 1.00 90.25 196 ARG A C 1
ATOM 1593 O O . ARG A 1 196 ? -3.749 1.350 2.677 1.00 90.25 196 ARG A O 1
ATOM 1600 N N . MET A 1 197 ? -5.623 2.599 2.627 1.00 87.06 197 MET A N 1
ATOM 1601 C CA . MET A 1 197 ? -4.999 3.783 2.049 1.00 87.06 197 MET A CA 1
ATOM 1602 C C . MET A 1 197 ? -4.044 4.437 3.057 1.00 87.06 197 MET A C 1
ATOM 1604 O O . MET A 1 197 ? -4.421 4.778 4.166 1.00 87.06 197 MET A O 1
ATOM 1608 N N . GLY A 1 198 ? -2.774 4.609 2.684 1.00 83.00 198 GLY A N 1
ATOM 1609 C CA . GLY A 1 198 ? -1.766 5.256 3.534 1.00 83.00 198 GLY A CA 1
ATOM 1610 C C . GLY A 1 198 ? -1.069 4.327 4.535 1.00 83.00 198 GLY A C 1
ATOM 1611 O O . GLY A 1 198 ? 0.040 4.650 4.973 1.00 83.00 198 GLY A O 1
ATOM 1612 N N . PHE A 1 199 ? -1.632 3.149 4.820 1.00 89.25 199 PHE A N 1
ATOM 1613 C CA . PHE A 1 199 ? -1.074 2.164 5.757 1.00 89.25 199 PHE A CA 1
ATOM 1614 C C . PHE A 1 199 ? 0.078 1.318 5.177 1.00 89.25 199 PHE A C 1
ATOM 1616 O O . PHE A 1 199 ? 0.724 0.555 5.901 1.00 89.25 199 PHE A O 1
ATOM 1623 N N . GLY A 1 200 ? 0.383 1.464 3.880 1.00 90.06 200 GLY A N 1
ATOM 1624 C CA . GLY A 1 200 ? 1.371 0.646 3.167 1.00 90.06 200 GLY A CA 1
ATOM 1625 C C . GLY A 1 200 ? 2.763 0.616 3.811 1.00 90.06 200 GLY A C 1
ATOM 1626 O O . GLY A 1 200 ? 3.377 -0.442 3.895 1.00 90.06 200 GLY A O 1
ATOM 1627 N N . THR A 1 201 ? 3.239 1.735 4.367 1.00 88.88 201 THR A N 1
ATOM 1628 C CA . THR A 1 201 ? 4.562 1.801 5.023 1.00 88.88 201 THR A CA 1
ATOM 1629 C C . THR A 1 201 ? 4.652 1.009 6.327 1.00 88.88 201 THR A C 1
ATOM 1631 O O . THR A 1 201 ? 5.749 0.661 6.755 1.00 88.88 201 THR A O 1
ATOM 1634 N N . CYS A 1 202 ? 3.519 0.761 6.987 1.00 89.12 202 CYS A N 1
ATOM 1635 C CA . CYS A 1 202 ? 3.460 0.207 8.342 1.00 89.12 202 CYS A CA 1
ATOM 1636 C C . CYS A 1 202 ? 2.935 -1.234 8.371 1.00 89.12 202 CYS A C 1
ATOM 1638 O O . CYS A 1 202 ? 3.083 -1.920 9.383 1.00 89.12 202 CYS A O 1
ATOM 1640 N N . ILE A 1 203 ? 2.344 -1.709 7.268 1.00 90.44 203 ILE A N 1
ATOM 1641 C CA . ILE A 1 203 ? 1.601 -2.972 7.229 1.00 90.44 203 ILE A CA 1
ATOM 1642 C C . ILE A 1 203 ? 2.442 -4.188 7.619 1.00 90.44 203 ILE A C 1
ATOM 1644 O O . ILE A 1 203 ? 1.939 -5.073 8.302 1.00 90.44 203 ILE A O 1
ATOM 1648 N N . LYS A 1 204 ? 3.727 -4.237 7.246 1.00 89.38 204 LYS A N 1
ATOM 1649 C CA . LYS A 1 204 ? 4.607 -5.361 7.594 1.00 89.38 204 LYS A CA 1
ATOM 1650 C C . LYS A 1 204 ? 4.766 -5.505 9.104 1.00 89.38 204 LYS A C 1
ATOM 1652 O O . LYS A 1 204 ? 4.573 -6.593 9.644 1.00 89.38 204 LYS A O 1
ATOM 1657 N N . ASP A 1 205 ? 5.123 -4.414 9.771 1.00 89.62 205 ASP A N 1
ATOM 1658 C CA . ASP A 1 205 ? 5.339 -4.411 11.217 1.00 89.62 205 ASP A CA 1
ATOM 1659 C C . ASP A 1 205 ? 4.021 -4.652 11.955 1.00 89.62 205 ASP A C 1
ATOM 1661 O O . ASP A 1 205 ? 3.974 -5.451 12.889 1.00 89.62 205 ASP A O 1
ATOM 1665 N N . PHE A 1 206 ? 2.937 -4.036 11.478 1.00 89.75 206 PHE A N 1
ATOM 1666 C CA . PHE A 1 206 ? 1.596 -4.238 12.009 1.00 89.75 206 PHE A CA 1
ATOM 1667 C C . PHE A 1 206 ? 1.140 -5.702 11.905 1.00 89.75 206 PHE A C 1
ATOM 1669 O O . PHE A 1 206 ? 0.697 -6.280 12.895 1.00 89.75 206 PHE A O 1
ATOM 1676 N N . TYR A 1 207 ? 1.325 -6.341 10.746 1.00 86.19 207 TYR A N 1
ATOM 1677 C CA . TYR A 1 207 ? 0.984 -7.749 10.534 1.00 86.19 207 TYR A CA 1
ATOM 1678 C C . TYR A 1 207 ? 1.824 -8.682 11.415 1.00 86.19 207 TYR A C 1
ATOM 1680 O O . TYR A 1 207 ? 1.299 -9.611 12.026 1.00 86.19 207 TYR A O 1
ATOM 1688 N N . ASN A 1 208 ? 3.125 -8.409 11.550 1.00 87.38 208 ASN A N 1
ATOM 1689 C CA . ASN A 1 208 ? 4.008 -9.183 12.426 1.00 87.38 208 ASN A CA 1
ATOM 1690 C C . ASN A 1 208 ? 3.616 -9.085 13.905 1.00 87.38 208 ASN A C 1
ATOM 1692 O O . ASN A 1 208 ? 3.856 -10.028 14.660 1.00 87.38 208 ASN A O 1
ATOM 1696 N N . LEU A 1 209 ? 3.062 -7.950 14.336 1.00 88.06 209 LEU A N 1
ATOM 1697 C CA . LEU A 1 209 ? 2.505 -7.807 15.677 1.00 88.06 209 LEU A CA 1
ATOM 1698 C C . LEU A 1 209 ? 1.180 -8.556 15.794 1.00 88.06 209 LEU A C 1
ATOM 1700 O O . LEU A 1 209 ? 1.027 -9.332 16.728 1.00 88.06 209 LEU A O 1
ATOM 1704 N N . LEU A 1 210 ? 0.272 -8.417 14.826 1.00 83.31 210 LEU A N 1
ATOM 1705 C CA . LEU A 1 210 ? -1.009 -9.126 14.821 1.00 83.31 210 LEU A CA 1
ATOM 1706 C C . LEU A 1 210 ? -0.849 -10.641 14.999 1.00 83.31 210 LEU A C 1
ATOM 1708 O O . LEU A 1 210 ? -1.558 -11.239 15.801 1.00 83.31 210 LEU A O 1
ATOM 1712 N N . LEU A 1 211 ? 0.115 -11.256 14.306 1.00 80.31 211 LEU A N 1
ATOM 1713 C CA . LEU A 1 211 ? 0.380 -12.697 14.403 1.00 80.31 211 LEU A CA 1
ATOM 1714 C C . LEU A 1 211 ? 0.722 -13.177 15.826 1.00 80.31 211 LEU A C 1
ATOM 1716 O O . LEU A 1 211 ? 0.649 -14.374 16.095 1.00 80.31 211 LEU A O 1
ATOM 1720 N N . LYS A 1 212 ? 1.105 -12.270 16.731 1.00 84.25 212 LYS A N 1
ATOM 1721 C CA . LYS A 1 212 ? 1.453 -12.578 18.125 1.00 84.25 212 LYS A CA 1
ATOM 1722 C C . LYS A 1 212 ? 0.264 -12.474 19.083 1.00 84.25 212 LYS A C 1
ATOM 1724 O O . LYS A 1 212 ? 0.417 -12.834 20.245 1.00 84.25 212 LYS A O 1
ATOM 1729 N N . HIS A 1 213 ? -0.887 -11.992 18.613 1.00 80.81 213 HIS A N 1
ATOM 1730 C CA . HIS A 1 213 ? -2.036 -11.638 19.442 1.00 80.81 213 HIS A CA 1
ATOM 1731 C C . HIS A 1 213 ? -3.329 -12.241 18.881 1.00 80.81 213 HIS A C 1
ATOM 1733 O O . HIS A 1 213 ? -4.035 -11.628 18.079 1.00 80.81 213 HIS A O 1
ATOM 1739 N N . SER A 1 214 ? -3.654 -13.462 19.309 1.00 77.06 214 SER A N 1
ATOM 1740 C CA . SER A 1 214 ? -4.855 -14.187 18.863 1.00 77.06 214 SER A CA 1
ATOM 1741 C C . SER A 1 214 ? -6.179 -13.562 19.321 1.00 77.06 214 SER A C 1
ATOM 1743 O O . SER A 1 214 ? -7.234 -13.892 18.785 1.00 77.06 214 SER A O 1
ATOM 1745 N N . GLU A 1 215 ? -6.132 -12.693 20.328 1.00 73.56 215 GLU A N 1
ATOM 1746 C CA . GLU A 1 215 ? -7.259 -11.941 20.879 1.00 73.56 215 GLU A CA 1
ATOM 1747 C C . GLU A 1 215 ? -7.657 -10.724 20.032 1.00 73.56 215 GLU A C 1
ATOM 1749 O O . GLU A 1 215 ? -8.730 -10.146 20.232 1.00 73.56 215 GLU A O 1
ATOM 1754 N N . LEU A 1 216 ? -6.804 -10.336 19.081 1.00 80.06 216 LEU A N 1
ATOM 1755 C CA . LEU A 1 216 ? -7.049 -9.217 18.185 1.00 80.06 216 LEU A CA 1
ATOM 1756 C C . LEU A 1 216 ? -7.747 -9.693 16.915 1.00 80.06 216 LEU A C 1
ATOM 1758 O O . LEU A 1 216 ? -7.348 -10.653 16.256 1.00 80.06 216 LEU A O 1
ATOM 1762 N N . GLN A 1 217 ? -8.798 -8.973 16.558 1.00 80.69 217 GLN A N 1
ATOM 1763 C CA . GLN A 1 217 ? -9.534 -9.146 15.319 1.00 80.69 217 GLN A CA 1
ATOM 1764 C C . GLN A 1 217 ? -9.245 -7.968 14.402 1.00 80.69 217 GLN A C 1
ATOM 1766 O O . GLN A 1 217 ? -8.999 -6.864 14.883 1.00 80.69 217 GLN A O 1
ATOM 1771 N N . ILE A 1 218 ? -9.292 -8.191 13.092 1.00 82.31 218 ILE A N 1
ATOM 1772 C CA . ILE A 1 218 ? -9.112 -7.128 12.106 1.00 82.31 218 ILE A CA 1
ATOM 1773 C C . ILE A 1 218 ? -10.304 -7.059 11.168 1.00 82.31 218 ILE A C 1
ATOM 1775 O O . ILE A 1 218 ? -10.829 -8.085 10.723 1.00 82.31 218 ILE A O 1
ATOM 1779 N N . LEU A 1 219 ? -10.653 -5.818 10.850 1.00 83.94 219 LEU A N 1
ATOM 1780 C CA . LEU A 1 219 ? -11.440 -5.431 9.699 1.00 83.94 219 LEU A CA 1
ATOM 1781 C C . LEU A 1 219 ? -10.697 -4.307 8.970 1.00 83.94 219 LEU A C 1
ATOM 1783 O O . LEU A 1 219 ? -10.512 -3.230 9.529 1.00 83.94 219 LEU A O 1
ATOM 1787 N N . ASP A 1 220 ? -10.273 -4.549 7.735 1.00 85.94 220 ASP A N 1
ATOM 1788 C CA . ASP A 1 220 ? -9.705 -3.508 6.883 1.00 85.94 220 ASP A CA 1
ATOM 1789 C C . ASP A 1 220 ? -10.541 -3.267 5.625 1.00 85.94 220 ASP A C 1
ATOM 1791 O O . ASP A 1 220 ? -11.285 -4.127 5.152 1.00 85.94 220 ASP A O 1
ATOM 1795 N N . TYR A 1 221 ? -10.441 -2.052 5.098 1.00 84.44 221 TYR A N 1
ATOM 1796 C CA . TYR A 1 221 ? -11.168 -1.618 3.910 1.00 84.44 221 TYR A CA 1
ATOM 1797 C C . TYR A 1 221 ? -10.358 -0.577 3.135 1.00 84.44 221 TYR A C 1
ATOM 1799 O O . TYR A 1 221 ? -9.365 -0.051 3.631 1.00 84.44 221 TYR A O 1
ATOM 1807 N N . ASP A 1 222 ? -10.742 -0.298 1.889 1.00 83.19 222 ASP A N 1
ATOM 1808 C CA . ASP A 1 222 ? -9.943 0.576 1.018 1.00 83.19 222 ASP A CA 1
ATOM 1809 C C . ASP A 1 222 ? -10.014 2.043 1.469 1.00 83.19 222 ASP A C 1
ATOM 1811 O O . ASP A 1 222 ? -8.983 2.713 1.541 1.00 83.19 222 ASP A O 1
ATOM 1815 N N . SER A 1 223 ? -11.222 2.494 1.816 1.00 84.06 223 SER A N 1
ATOM 1816 C CA . SER A 1 223 ? -11.525 3.725 2.553 1.00 84.06 223 SER A CA 1
ATOM 1817 C C . SER A 1 223 ? -12.838 3.552 3.321 1.00 84.06 223 SER A C 1
ATOM 1819 O O . SER A 1 223 ? -13.609 2.630 3.024 1.00 84.06 223 SER A O 1
ATOM 1821 N N . PHE A 1 224 ? -13.111 4.429 4.286 1.00 81.38 224 PHE A N 1
ATOM 1822 C CA . PHE A 1 224 ? -14.368 4.401 5.037 1.00 81.38 224 PHE A CA 1
ATOM 1823 C C . PHE A 1 224 ? -15.610 4.540 4.135 1.00 81.38 224 PHE A C 1
ATOM 1825 O O . PHE A 1 224 ? -16.601 3.836 4.316 1.00 81.38 224 PHE A O 1
ATOM 1832 N N . GLU A 1 225 ? -15.555 5.380 3.104 1.00 81.94 225 GLU A N 1
ATOM 1833 C CA . GLU A 1 225 ? -16.645 5.537 2.135 1.00 81.94 225 GLU A CA 1
ATOM 1834 C C . GLU A 1 225 ? -16.852 4.258 1.321 1.00 81.94 225 GLU A C 1
ATOM 1836 O O . GLU A 1 225 ? -17.986 3.827 1.113 1.00 81.94 225 GLU A O 1
ATOM 1841 N N . ALA A 1 226 ? -15.761 3.615 0.890 1.00 78.06 226 ALA A N 1
ATOM 1842 C CA . ALA A 1 226 ? -15.836 2.339 0.186 1.00 78.06 226 ALA A CA 1
ATOM 1843 C C . ALA A 1 226 ? -16.450 1.245 1.073 1.00 78.06 226 ALA A C 1
ATOM 1845 O O . ALA A 1 226 ? -17.233 0.431 0.586 1.00 78.06 226 ALA A O 1
ATOM 1846 N N . PHE A 1 227 ? -16.138 1.258 2.371 1.00 78.88 227 PHE A N 1
ATOM 1847 C CA . PHE A 1 227 ? -16.749 0.377 3.361 1.00 78.88 227 PHE A CA 1
ATOM 1848 C C . PHE A 1 227 ? -18.256 0.610 3.488 1.00 78.88 227 PHE A C 1
ATOM 1850 O O . PHE A 1 227 ? -19.015 -0.356 3.433 1.00 78.88 227 PHE A O 1
ATOM 1857 N N . LEU A 1 228 ? -18.706 1.865 3.591 1.00 74.19 228 LEU A N 1
ATOM 1858 C CA . LEU A 1 228 ? -20.137 2.182 3.615 1.00 74.19 228 LEU A CA 1
ATOM 1859 C C . LEU A 1 228 ? -20.842 1.677 2.348 1.00 74.19 228 LEU A C 1
ATOM 1861 O O . LEU A 1 228 ? -21.866 1.009 2.450 1.00 74.19 228 LEU A O 1
ATOM 1865 N N . LEU A 1 229 ? -20.263 1.906 1.167 1.00 71.12 229 LEU A N 1
ATOM 1866 C CA . LEU A 1 229 ? -20.819 1.427 -0.104 1.00 71.12 229 LEU A CA 1
ATOM 1867 C C . LEU A 1 229 ? -20.876 -0.105 -0.199 1.00 71.12 229 LEU A C 1
ATOM 1869 O O . LEU A 1 229 ? -21.846 -0.654 -0.715 1.00 71.12 229 LEU A O 1
ATOM 1873 N N . GLU A 1 230 ? -19.848 -0.809 0.283 1.00 69.75 230 GLU A N 1
ATOM 1874 C CA . GLU A 1 230 ? -19.822 -2.279 0.307 1.00 69.75 230 GLU A CA 1
ATOM 1875 C C . GLU A 1 230 ? -20.921 -2.843 1.211 1.00 69.75 230 GLU A C 1
ATOM 1877 O O . GLU A 1 230 ? -21.561 -3.849 0.902 1.00 69.75 230 GLU A O 1
ATOM 1882 N N . ILE A 1 231 ? -21.149 -2.166 2.328 1.00 65.38 231 ILE A N 1
ATOM 1883 C CA . ILE A 1 231 ? -22.161 -2.509 3.311 1.00 65.38 231 ILE A CA 1
ATOM 1884 C C . ILE A 1 231 ? -23.570 -2.220 2.790 1.00 65.38 231 ILE A C 1
ATOM 1886 O O . ILE A 1 231 ? -24.471 -3.011 3.042 1.00 65.38 231 ILE A O 1
ATOM 1890 N N . MET A 1 232 ? -23.767 -1.156 2.018 1.00 59.22 232 MET A N 1
ATOM 1891 C CA . MET A 1 232 ? -25.091 -0.719 1.566 1.00 59.22 232 MET A CA 1
ATOM 1892 C C . MET A 1 232 ? -25.653 -1.459 0.334 1.00 59.22 232 MET A C 1
ATOM 1894 O O . MET A 1 232 ? -26.789 -1.199 -0.038 1.00 59.22 232 MET A O 1
ATOM 1898 N N . ASP A 1 233 ? -24.926 -2.416 -0.253 1.00 57.28 233 ASP A N 1
ATOM 1899 C CA . ASP A 1 233 ? -25.233 -3.078 -1.537 1.00 57.28 233 ASP A CA 1
ATOM 1900 C C . ASP A 1 233 ? -25.340 -2.108 -2.740 1.00 57.28 233 ASP A C 1
ATOM 1902 O O . ASP A 1 233 ? -25.802 -0.972 -2.661 1.00 57.28 233 ASP A O 1
ATOM 1906 N N . LYS A 1 234 ? -24.883 -2.552 -3.914 1.00 44.28 234 LYS A N 1
ATOM 1907 C CA . LYS A 1 234 ? -24.579 -1.695 -5.083 1.00 44.28 234 LYS A CA 1
ATOM 1908 C C . LYS A 1 234 ? -25.785 -1.040 -5.787 1.00 44.28 234 LYS A C 1
ATOM 1910 O O . LYS A 1 234 ? -25.595 -0.430 -6.835 1.00 44.28 234 LYS A O 1
ATOM 1915 N N . ASN A 1 235 ? -26.998 -1.162 -5.252 1.00 40.03 235 ASN A N 1
ATOM 1916 C CA . ASN A 1 235 ? -28.246 -0.706 -5.884 1.00 40.03 235 ASN A CA 1
ATOM 1917 C C . ASN A 1 235 ? -29.019 0.330 -5.059 1.00 40.03 235 ASN A C 1
ATOM 1919 O O . ASN A 1 235 ? -30.210 0.533 -5.293 1.00 40.03 235 ASN A O 1
ATOM 1923 N N . ILE A 1 236 ? -28.377 0.957 -4.077 1.00 40.53 236 ILE A N 1
ATOM 1924 C CA . ILE A 1 236 ? -29.077 1.790 -3.109 1.00 40.53 236 ILE A CA 1
ATOM 1925 C C . ILE A 1 236 ? -28.532 3.218 -3.155 1.00 40.53 236 ILE A C 1
ATOM 1927 O O . ILE A 1 236 ? -27.359 3.464 -2.889 1.00 40.53 236 ILE A O 1
ATOM 1931 N N . ASP A 1 237 ? -29.409 4.147 -3.531 1.00 39.69 237 ASP A N 1
ATOM 1932 C CA . ASP A 1 237 ? -29.131 5.578 -3.586 1.00 39.69 237 ASP A CA 1
ATOM 1933 C C . ASP A 1 237 ? -28.822 6.108 -2.173 1.00 39.69 237 ASP A C 1
ATOM 1935 O O . ASP A 1 237 ? -29.642 6.004 -1.254 1.00 39.69 237 ASP A O 1
ATOM 1939 N N . VAL A 1 238 ? -27.602 6.618 -1.981 1.00 39.19 238 VAL A N 1
ATOM 1940 C CA . VAL A 1 238 ? -27.054 7.011 -0.667 1.00 39.19 238 VAL A CA 1
ATOM 1941 C C . VAL A 1 238 ? -27.789 8.232 -0.102 1.00 39.19 238 VAL A C 1
ATOM 1943 O O . VAL A 1 238 ? -27.825 8.425 1.111 1.00 39.19 238 VAL A O 1
ATOM 1946 N N . GLU A 1 239 ? -28.448 9.017 -0.959 1.00 40.25 239 GLU A N 1
ATOM 1947 C CA . GLU A 1 239 ? -29.211 10.205 -0.562 1.00 40.25 239 GLU A CA 1
ATOM 1948 C C . GLU A 1 239 ? -30.485 9.883 0.249 1.00 40.25 239 GLU A C 1
ATOM 1950 O O . GLU A 1 239 ? -31.084 10.784 0.834 1.00 40.25 239 GLU A O 1
ATOM 1955 N N . GLY A 1 240 ? -30.892 8.608 0.332 1.00 40.03 240 GLY A N 1
ATOM 1956 C CA . GLY A 1 240 ? -32.144 8.190 0.972 1.00 40.03 240 GLY A CA 1
ATOM 1957 C C . GLY A 1 240 ? -32.053 7.660 2.408 1.00 40.03 240 GLY A C 1
ATOM 1958 O O . GLY A 1 240 ? -33.099 7.482 3.030 1.00 40.03 240 GLY A O 1
ATOM 1959 N N . TYR A 1 241 ? -30.855 7.389 2.945 1.00 41.12 241 TYR A N 1
ATOM 1960 C CA . TYR A 1 241 ? -30.704 6.729 4.252 1.00 41.12 241 TYR A CA 1
ATOM 1961 C C . TYR A 1 241 ? -30.322 7.709 5.352 1.00 41.12 241 TYR A C 1
ATOM 1963 O O . TYR A 1 241 ? -29.359 8.468 5.256 1.00 41.12 241 TYR A O 1
ATOM 1971 N N . SER A 1 242 ? -31.050 7.639 6.460 1.00 51.47 242 SER A N 1
ATOM 1972 C CA . SER A 1 242 ? -30.681 8.331 7.682 1.00 51.47 242 SER A CA 1
ATOM 1973 C C . SER A 1 242 ? -29.457 7.674 8.325 1.00 51.47 242 SER A C 1
ATOM 1975 O O . SER A 1 242 ? -29.269 6.457 8.292 1.00 51.47 242 SER A O 1
ATOM 1977 N N . GLU A 1 243 ? -28.651 8.477 9.021 1.00 42.50 243 GLU A N 1
ATOM 1978 C CA . GLU A 1 243 ? -27.498 8.004 9.800 1.00 42.50 243 GLU A CA 1
ATOM 1979 C C . GLU A 1 243 ? -27.851 6.837 10.751 1.00 42.50 243 GLU A C 1
ATOM 1981 O O . GLU A 1 243 ? -27.035 5.954 11.007 1.00 42.50 243 GLU A O 1
ATOM 1986 N N . LYS A 1 244 ? -29.097 6.789 11.237 1.00 48.12 244 LYS A N 1
ATOM 1987 C CA . LYS A 1 244 ? -29.594 5.725 12.119 1.00 48.12 244 LYS A CA 1
ATOM 1988 C C . LYS A 1 244 ? -29.713 4.369 11.421 1.00 48.12 244 LYS A C 1
ATOM 1990 O O . LYS A 1 244 ? -29.461 3.345 12.054 1.00 48.12 244 LYS A O 1
ATOM 1995 N N . GLU A 1 245 ? -30.092 4.347 10.147 1.00 47.16 245 GLU A N 1
ATOM 1996 C CA . GLU A 1 245 ? -30.251 3.109 9.375 1.00 47.16 245 GLU A CA 1
ATOM 1997 C C . GLU A 1 245 ? -28.892 2.481 9.054 1.00 47.16 245 GLU A C 1
ATOM 1999 O O . GLU A 1 245 ? -28.723 1.268 9.190 1.00 47.16 245 GLU A O 1
ATOM 2004 N N . LEU A 1 246 ? -27.892 3.313 8.750 1.00 49.31 246 LEU A N 1
ATOM 2005 C CA . LEU A 1 246 ? -26.512 2.875 8.525 1.00 49.31 246 LEU A CA 1
ATOM 2006 C C . LEU A 1 246 ? -25.896 2.250 9.781 1.00 49.31 246 LEU A C 1
ATOM 2008 O O . LEU A 1 246 ? -25.280 1.186 9.716 1.00 49.31 246 LEU A O 1
ATOM 2012 N N . VAL A 1 247 ? -26.113 2.872 10.943 1.00 55.09 247 VAL A N 1
ATOM 2013 C CA . VAL A 1 247 ? -25.642 2.356 12.237 1.00 55.09 247 VAL A CA 1
ATOM 2014 C C . VAL A 1 247 ? -26.261 0.991 12.553 1.00 55.09 247 VAL A C 1
ATOM 2016 O O . VAL A 1 247 ? -25.556 0.080 12.988 1.00 55.09 247 VAL A O 1
ATOM 2019 N N . ALA A 1 248 ? -27.563 0.813 12.308 1.00 55.38 248 ALA A N 1
ATOM 2020 C CA . ALA A 1 248 ? -28.246 -0.456 12.559 1.00 55.38 248 ALA A CA 1
ATOM 2021 C C . ALA A 1 248 ? -27.714 -1.589 11.667 1.00 55.38 248 ALA A C 1
ATOM 2023 O O . ALA A 1 248 ? -27.505 -2.708 12.142 1.00 55.38 248 ALA A O 1
ATOM 2024 N N . PHE A 1 249 ? -27.446 -1.294 10.394 1.00 55.47 249 PHE A N 1
ATOM 2025 C CA . PHE A 1 249 ? -26.893 -2.271 9.463 1.00 55.47 249 PHE A CA 1
ATOM 2026 C C . PHE A 1 249 ? -25.458 -2.666 9.838 1.00 55.47 249 PHE A C 1
ATOM 2028 O O . PHE A 1 249 ? -25.117 -3.851 9.865 1.00 55.47 249 PHE A O 1
ATOM 2035 N N . VAL A 1 250 ? -24.605 -1.690 10.168 1.00 59.88 250 VAL A N 1
ATOM 2036 C CA . VAL A 1 250 ? -23.234 -1.986 10.605 1.00 59.88 250 VAL A CA 1
ATOM 2037 C C . VAL A 1 250 ? -23.238 -2.786 11.900 1.00 59.88 250 VAL A C 1
ATOM 2039 O O . VAL A 1 250 ? -22.457 -3.724 12.028 1.00 59.88 250 VAL A O 1
ATOM 2042 N N . HIS A 1 251 ? -24.153 -2.501 12.826 1.00 61.09 251 HIS A N 1
ATOM 2043 C CA . HIS A 1 251 ? -24.313 -3.308 14.030 1.00 61.09 251 HIS A CA 1
ATOM 2044 C C . HIS A 1 251 ? -24.667 -4.775 13.708 1.00 61.09 251 HIS A C 1
ATOM 2046 O O . HIS A 1 251 ? -24.098 -5.681 14.319 1.00 61.09 251 HIS A O 1
ATOM 2052 N N . ASP A 1 252 ? -25.550 -5.042 12.738 1.00 57.28 252 ASP A N 1
ATOM 2053 C CA . ASP A 1 252 ? -25.853 -6.410 12.284 1.00 57.28 252 ASP A CA 1
ATOM 2054 C C . ASP A 1 252 ? -24.614 -7.107 11.699 1.00 57.28 252 ASP A C 1
ATOM 2056 O O . ASP A 1 252 ? -24.270 -8.217 12.112 1.00 57.28 252 ASP A O 1
ATOM 2060 N N . LYS A 1 253 ? -23.858 -6.426 10.829 1.00 57.31 253 LYS A N 1
ATOM 2061 C CA . LYS A 1 253 ? -22.595 -6.953 10.286 1.00 57.31 253 LYS A CA 1
ATOM 2062 C C . LYS A 1 253 ? -21.554 -7.214 11.371 1.00 57.31 253 LYS A C 1
ATOM 2064 O O . LYS A 1 253 ? -20.934 -8.275 11.361 1.00 57.31 253 LYS A O 1
ATOM 2069 N N . LEU A 1 254 ? -21.381 -6.296 12.322 1.00 54.03 254 LEU A N 1
ATOM 2070 C CA . LEU A 1 254 ? -20.451 -6.442 13.446 1.00 54.03 254 LEU A CA 1
ATOM 2071 C C . LEU A 1 254 ? -20.874 -7.559 14.409 1.00 54.03 254 LEU A C 1
ATOM 2073 O O . LEU A 1 254 ? -20.013 -8.216 14.985 1.00 54.03 254 LEU A O 1
ATOM 2077 N N . SER A 1 255 ? -22.172 -7.851 14.541 1.00 53.56 255 SER A N 1
ATOM 2078 C CA . SER A 1 255 ? -22.661 -8.957 15.381 1.00 53.56 255 SER A CA 1
ATOM 2079 C C . SER A 1 255 ? -22.190 -10.344 14.909 1.00 53.56 255 SER A C 1
ATOM 2081 O O . SER A 1 255 ? -22.169 -11.300 15.686 1.00 53.56 255 SER A O 1
ATOM 2083 N N . GLN A 1 256 ? -21.734 -10.445 13.655 1.00 52.28 256 GLN A N 1
ATOM 2084 C CA . GLN A 1 256 ? -21.128 -11.648 13.080 1.00 52.28 256 GLN A CA 1
ATOM 2085 C C . GLN A 1 256 ? -19.677 -11.875 13.561 1.00 52.28 256 GLN A C 1
ATOM 2087 O O . GLN A 1 256 ? -19.129 -12.959 13.361 1.00 52.28 256 GLN A O 1
ATOM 2092 N N . TYR A 1 257 ? -19.050 -10.900 14.237 1.00 45.72 257 TYR A N 1
ATOM 2093 C CA . TYR A 1 257 ? -17.642 -10.925 14.678 1.00 45.72 257 TYR A CA 1
ATOM 2094 C C . TYR A 1 257 ? -17.447 -11.509 16.098 1.00 45.72 257 TYR A C 1
ATOM 2096 O O . TYR A 1 257 ? -16.551 -11.132 16.857 1.00 45.72 257 TYR A O 1
ATOM 2104 N N . GLY A 1 258 ? -18.271 -12.498 16.446 1.00 39.34 258 GLY A N 1
ATOM 2105 C CA . GLY A 1 258 ? -18.325 -13.098 17.779 1.00 39.34 258 GLY A CA 1
ATOM 2106 C C . GLY A 1 258 ? -19.307 -12.346 18.670 1.00 39.34 258 GLY A C 1
ATOM 2107 O O . GLY A 1 258 ? -19.436 -11.131 18.559 1.00 39.34 258 GLY A O 1
ATOM 2108 N N . LYS A 1 259 ? -20.031 -13.084 19.525 1.00 38.50 259 LYS A N 1
ATOM 2109 C CA . LYS A 1 259 ? -21.036 -12.540 20.451 1.00 38.50 259 LYS A CA 1
ATOM 2110 C C . LYS A 1 259 ? -20.405 -11.392 21.235 1.00 38.50 259 LYS A C 1
ATOM 2112 O O . LYS A 1 259 ? -19.696 -11.640 22.209 1.00 38.50 259 LYS A O 1
ATOM 2117 N N . SER A 1 260 ? -20.638 -10.155 20.807 1.00 39.06 260 SER A N 1
ATOM 2118 C CA . SER A 1 260 ? -20.399 -9.009 21.660 1.00 39.06 260 SER A CA 1
ATOM 2119 C C . SER A 1 260 ? -21.172 -9.290 22.941 1.00 39.06 260 SER A C 1
ATOM 2121 O O . SER A 1 260 ? -22.296 -9.810 22.912 1.00 39.06 260 SER A O 1
ATOM 2123 N N . SER A 1 261 ? -20.566 -9.004 24.087 1.00 38.25 261 SER A N 1
ATOM 2124 C CA . SER A 1 261 ? -21.368 -8.641 25.241 1.00 38.25 261 SER A CA 1
ATOM 2125 C C . SER A 1 261 ? -22.182 -7.446 24.780 1.00 38.25 261 SER A C 1
ATOM 2127 O O . SER A 1 261 ? -21.698 -6.316 24.756 1.00 38.25 261 SER A O 1
ATOM 2129 N N . THR A 1 262 ? -23.386 -7.734 24.289 1.00 37.62 262 THR A N 1
ATOM 2130 C CA . THR A 1 262 ? -24.431 -6.762 24.045 1.00 37.62 262 THR A CA 1
ATOM 2131 C C . THR A 1 262 ? -24.367 -5.786 25.204 1.00 37.62 262 THR A C 1
ATOM 2133 O O . THR A 1 262 ? -24.412 -6.225 26.354 1.00 37.62 262 THR A O 1
ATOM 2136 N N . CYS A 1 263 ? -24.142 -4.510 24.886 1.00 35.00 263 CYS A N 1
ATOM 2137 C CA . CYS A 1 263 ? -24.010 -3.414 25.838 1.00 35.00 263 CYS A CA 1
ATOM 2138 C C . CYS A 1 263 ? -24.959 -3.628 27.030 1.00 35.00 263 CYS A C 1
ATOM 2140 O O . CYS A 1 263 ? -26.081 -4.094 26.842 1.00 35.00 263 CYS A O 1
ATOM 2142 N N . SER A 1 264 ? -24.571 -3.270 28.255 1.00 37.62 264 SER A N 1
ATOM 2143 C CA . SER A 1 264 ? -25.498 -3.321 29.404 1.00 37.62 264 SER A CA 1
ATOM 2144 C C . SER A 1 264 ? -26.800 -2.535 29.145 1.00 37.62 264 SER A C 1
ATOM 2146 O O . SER A 1 264 ? -27.850 -2.808 29.732 1.00 37.62 264 SER A O 1
ATOM 2148 N N . CYS A 1 265 ? -26.753 -1.597 28.193 1.00 36.38 265 CYS A N 1
ATOM 2149 C CA . CYS A 1 265 ? -27.905 -0.919 27.634 1.00 36.38 265 CYS A CA 1
ATOM 2150 C C . CYS A 1 265 ? -28.832 -1.868 26.852 1.00 36.38 265 CYS A C 1
ATOM 2152 O O . CYS A 1 265 ? -30.025 -1.696 26.935 1.00 36.38 265 CYS A O 1
ATOM 2154 N N . PHE A 1 266 ? -28.373 -2.916 26.172 1.00 35.12 266 PHE A N 1
ATOM 2155 C CA . PHE A 1 266 ? -29.196 -3.899 25.445 1.00 35.12 266 PHE A CA 1
ATOM 2156 C C . PHE A 1 266 ? -30.094 -4.753 26.365 1.00 35.12 266 PHE A C 1
ATOM 2158 O O . PHE A 1 266 ? -31.255 -5.007 26.037 1.00 35.12 266 PHE A O 1
ATOM 2165 N N . GLU A 1 267 ? -29.595 -5.154 27.541 1.00 36.66 267 GLU A N 1
ATOM 2166 C CA . GLU A 1 267 ? -30.405 -5.855 28.553 1.00 36.66 267 GLU A CA 1
ATOM 2167 C C . GLU A 1 267 ? -31.413 -4.911 29.226 1.00 36.66 267 GLU A C 1
ATOM 2169 O O . GLU A 1 267 ? -32.570 -5.284 29.428 1.00 36.66 267 GLU A O 1
ATOM 2174 N N . LYS A 1 268 ? -31.019 -3.655 29.484 1.00 38.12 268 LYS A N 1
ATOM 2175 C CA . LYS A 1 268 ? -31.884 -2.618 30.083 1.00 38.12 268 LYS A CA 1
ATOM 2176 C C . LYS A 1 268 ? -32.861 -1.965 29.089 1.00 38.12 268 LYS A C 1
ATOM 2178 O O . LYS A 1 268 ? -33.950 -1.543 29.470 1.00 38.12 268 LYS A O 1
ATOM 2183 N N . CYS A 1 269 ? -32.529 -1.906 27.801 1.00 38.69 269 CYS A N 1
ATOM 2184 C CA . CYS A 1 269 ? -33.293 -1.211 26.755 1.00 38.69 269 CYS A CA 1
ATOM 2185 C C . CYS A 1 269 ? -34.555 -1.983 26.345 1.00 38.69 269 CYS A C 1
ATOM 2187 O O . CYS A 1 269 ? -35.520 -1.378 25.881 1.00 38.69 269 CYS A O 1
ATOM 2189 N N . LYS A 1 270 ? -34.644 -3.288 26.651 1.00 40.53 270 LYS A N 1
ATOM 2190 C CA . LYS A 1 270 ? -35.924 -4.022 26.597 1.00 40.53 270 LYS A CA 1
ATOM 2191 C C . LYS A 1 270 ? -37.012 -3.374 27.468 1.00 40.53 270 LYS A C 1
ATOM 2193 O O . LYS A 1 270 ? -38.189 -3.466 27.124 1.00 40.53 270 LYS A O 1
ATOM 2198 N N . GLN A 1 271 ? -36.635 -2.703 28.559 1.00 41.38 271 GLN A N 1
ATOM 2199 C CA . GLN A 1 271 ? -37.562 -2.132 29.543 1.00 41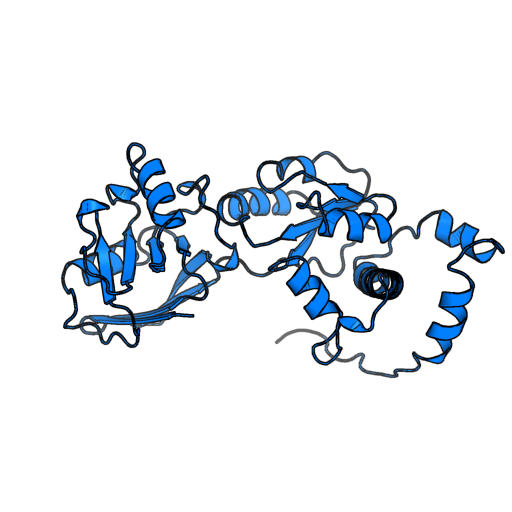.38 271 GLN A CA 1
ATOM 2200 C C . GLN A 1 271 ? -37.668 -0.597 29.496 1.00 41.38 271 GLN A C 1
ATOM 2202 O O . GLN A 1 271 ? -38.555 -0.037 30.129 1.00 41.38 271 GLN A O 1
ATOM 2207 N N . CYS A 1 272 ? -36.839 0.102 28.717 1.00 39.06 272 CYS A N 1
ATOM 2208 C CA . CYS A 1 272 ? -36.859 1.566 28.654 1.00 39.06 272 CYS A CA 1
ATOM 2209 C C . CYS A 1 272 ? -37.976 2.066 27.719 1.00 39.06 272 CYS A C 1
ATOM 2211 O O . CYS A 1 272 ? -37.934 1.806 26.520 1.00 39.06 272 CYS A O 1
ATOM 2213 N N . GLU A 1 273 ? -39.003 2.745 28.240 1.00 42.56 273 GLU A N 1
ATOM 2214 C CA . GLU A 1 273 ? -40.075 3.371 27.434 1.00 42.56 273 GLU A CA 1
ATOM 2215 C C . GLU A 1 273 ? -39.650 4.691 26.772 1.00 42.56 273 GLU A C 1
ATOM 2217 O O . GLU A 1 273 ? -40.243 5.091 25.777 1.00 42.56 273 GLU A O 1
ATOM 2222 N N . SER A 1 274 ? -38.581 5.327 27.256 1.00 41.84 274 SER A N 1
ATOM 2223 C CA . SER A 1 274 ? -38.074 6.612 26.755 1.00 41.84 274 SER A CA 1
ATOM 2224 C C . SER A 1 274 ? -36.914 6.490 25.755 1.00 41.84 274 SER A C 1
ATOM 2226 O O . SER A 1 274 ? -36.357 7.497 25.321 1.00 41.84 274 SER A O 1
ATOM 2228 N N . CYS A 1 275 ? -36.521 5.272 25.364 1.00 44.94 275 CYS A N 1
ATOM 2229 C CA . CYS A 1 275 ? -35.445 5.077 24.397 1.00 44.94 275 CYS A CA 1
ATOM 2230 C C . CYS A 1 275 ? -35.948 5.294 22.960 1.00 44.94 275 CYS A C 1
ATOM 2232 O O . CYS A 1 275 ? -36.780 4.531 22.466 1.00 44.94 275 CYS A O 1
ATOM 2234 N N . ASN A 1 276 ? -35.351 6.257 22.249 1.00 41.28 276 ASN A N 1
ATOM 2235 C CA . ASN A 1 276 ? -35.602 6.562 20.829 1.00 41.28 276 ASN A CA 1
ATOM 2236 C C . ASN A 1 276 ? -35.381 5.383 19.848 1.00 41.28 276 ASN A C 1
ATOM 2238 O O . ASN A 1 276 ? -35.596 5.547 18.650 1.00 41.28 276 ASN A O 1
ATOM 2242 N N . PHE A 1 277 ? -34.955 4.208 20.327 1.00 37.03 277 PHE A N 1
ATOM 2243 C CA . PHE A 1 277 ? -34.735 3.003 19.524 1.00 37.03 277 PHE A CA 1
ATOM 2244 C C . PHE A 1 277 ? -35.836 1.936 19.669 1.00 37.03 277 PHE A C 1
ATOM 2246 O O . PHE A 1 277 ? -35.874 1.007 18.864 1.00 37.03 277 PHE A O 1
ATOM 2253 N N . LYS A 1 278 ? -36.761 2.040 20.641 1.00 33.31 278 LYS A N 1
ATOM 2254 C CA . LYS A 1 278 ? -37.756 0.975 20.909 1.00 33.31 278 LYS A CA 1
ATOM 2255 C C . LYS A 1 278 ? -38.729 0.755 19.741 1.00 33.31 278 LYS A C 1
ATOM 2257 O O . LYS A 1 278 ? -39.045 -0.387 19.420 1.00 33.31 278 LYS A O 1
ATOM 2262 N N . ASN A 1 279 ? -39.111 1.832 19.051 1.00 34.31 279 ASN A N 1
ATOM 2263 C CA . ASN A 1 279 ? -39.996 1.774 17.881 1.00 34.31 279 ASN A CA 1
ATOM 2264 C C . ASN A 1 279 ? -39.299 1.237 16.615 1.00 34.31 279 ASN A C 1
ATOM 2266 O O . ASN A 1 279 ? -39.973 0.823 15.677 1.00 34.31 279 ASN A O 1
ATOM 2270 N N . PHE A 1 280 ? -37.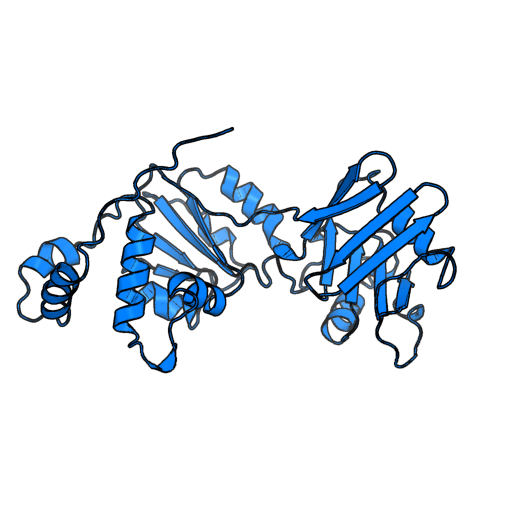963 1.189 16.592 1.00 33.72 280 PHE A N 1
ATOM 2271 C CA . PHE A 1 280 ? -37.176 0.801 15.415 1.00 33.72 280 PHE A CA 1
ATOM 2272 C C . PHE A 1 280 ? -37.073 -0.732 15.239 1.00 33.72 280 PHE A C 1
ATOM 2274 O O . PHE A 1 280 ? -37.000 -1.254 14.126 1.00 33.72 280 PHE A O 1
ATOM 2281 N N . PHE A 1 281 ? -37.121 -1.492 16.340 1.00 32.16 281 PHE A N 1
ATOM 2282 C CA . PHE A 1 281 ? -36.978 -2.960 16.332 1.00 32.16 281 PHE A CA 1
ATOM 2283 C C . PHE A 1 281 ? -38.291 -3.736 16.154 1.00 32.16 281 PHE A C 1
ATOM 2285 O O . PHE A 1 281 ? -38.273 -4.964 16.002 1.00 32.16 281 PHE A O 1
ATOM 2292 N N . THR A 1 282 ? -39.436 -3.059 16.234 1.00 31.70 282 THR A N 1
ATOM 2293 C CA . THR A 1 282 ? -40.760 -3.653 15.989 1.00 31.70 282 THR A CA 1
ATOM 2294 C C . THR A 1 282 ? -41.101 -3.730 14.503 1.00 31.70 282 THR A C 1
ATOM 2296 O O . THR A 1 282 ? -41.768 -4.685 14.108 1.00 31.70 282 THR A O 1
ATOM 2299 N N . ASP A 1 283 ? -40.585 -2.812 13.679 1.00 31.62 283 ASP A N 1
ATOM 2300 C CA . ASP A 1 283 ? -40.831 -2.814 12.228 1.00 31.62 283 ASP A CA 1
ATOM 2301 C C . ASP A 1 283 ? -39.820 -3.656 11.438 1.00 31.62 283 ASP A C 1
ATOM 2303 O O . ASP A 1 283 ? -40.199 -4.409 10.541 1.00 31.62 283 ASP A O 1
ATOM 2307 N N . SER A 1 284 ? -38.542 -3.659 11.829 1.00 28.59 284 SER A N 1
ATOM 2308 C CA . SER A 1 284 ? -37.499 -4.456 11.154 1.00 28.59 284 SER A CA 1
ATOM 2309 C C . SER A 1 284 ? -37.716 -5.974 11.256 1.00 28.59 284 SER A C 1
ATOM 2311 O O . SER A 1 284 ? -37.347 -6.724 10.351 1.00 28.59 284 SER A O 1
ATOM 2313 N N . ARG A 1 285 ? -38.407 -6.445 12.305 1.00 28.38 285 ARG A N 1
ATOM 2314 C CA . ARG A 1 285 ? -38.804 -7.858 12.453 1.00 28.38 285 ARG A CA 1
ATOM 2315 C C . ARG A 1 285 ? -39.934 -8.294 11.517 1.00 28.38 285 ARG A C 1
ATOM 2317 O O . ARG A 1 285 ? -40.105 -9.497 11.327 1.00 28.38 285 ARG A O 1
ATOM 2324 N N . LYS A 1 286 ? -40.690 -7.366 10.919 1.00 27.69 286 LYS A N 1
ATOM 2325 C CA . LYS A 1 286 ? -41.707 -7.701 9.907 1.00 27.69 286 LYS A CA 1
ATOM 2326 C C . LYS A 1 286 ? -41.131 -7.806 8.493 1.00 27.69 286 LYS A C 1
ATOM 2328 O O . LYS A 1 286 ? -41.741 -8.473 7.664 1.00 27.69 286 LYS A O 1
ATOM 2333 N N . VAL A 1 287 ? -39.957 -7.222 8.234 1.00 30.39 287 VAL A N 1
ATOM 2334 C CA . VAL A 1 287 ? -39.362 -7.169 6.885 1.00 30.39 287 VAL A CA 1
ATOM 2335 C C . VAL A 1 287 ? -38.388 -8.325 6.610 1.00 30.39 287 VAL A C 1
ATOM 2337 O O . VAL A 1 287 ? -38.270 -8.763 5.471 1.00 30.39 287 VAL A O 1
ATOM 2340 N N . PHE A 1 288 ? -37.770 -8.929 7.630 1.00 29.33 288 PHE A N 1
ATOM 2341 C CA . PHE A 1 288 ? -36.811 -10.026 7.430 1.00 29.33 288 PHE A CA 1
ATOM 2342 C C . PHE A 1 288 ? -37.393 -11.414 7.732 1.00 29.33 288 PHE A C 1
ATOM 2344 O O . PHE A 1 288 ? -36.962 -12.131 8.632 1.00 29.33 288 PHE A O 1
ATOM 2351 N N . LYS A 1 289 ? -38.347 -11.837 6.896 1.00 26.36 289 LYS A N 1
ATOM 2352 C CA . LYS A 1 289 ? -38.470 -13.249 6.501 1.00 26.36 289 LYS A CA 1
ATOM 2353 C C . LYS A 1 289 ? -37.753 -13.430 5.161 1.00 26.36 289 LYS A C 1
ATOM 2355 O O . LYS A 1 289 ? -38.398 -13.591 4.133 1.00 26.36 289 LYS A O 1
ATOM 2360 N N . LEU A 1 290 ? -36.421 -13.420 5.167 1.00 27.34 290 LEU A N 1
ATOM 2361 C CA . LEU A 1 290 ? -35.646 -13.961 4.050 1.00 27.34 290 LEU A CA 1
ATOM 2362 C C . LEU A 1 290 ? -35.024 -15.283 4.484 1.00 27.34 290 LEU A C 1
ATOM 2364 O O . LEU A 1 290 ? -34.004 -15.381 5.158 1.00 27.34 290 LEU A O 1
ATOM 2368 N N . SER A 1 291 ? -35.792 -16.306 4.141 1.00 24.67 291 SER A N 1
ATOM 2369 C CA . SER A 1 291 ? -35.483 -17.719 4.156 1.00 24.67 291 SER A CA 1
ATOM 2370 C C . SER A 1 291 ? -34.193 -18.059 3.411 1.00 24.67 291 SER A C 1
ATOM 2372 O O . SER A 1 291 ? -33.972 -17.563 2.312 1.00 24.67 291 SER A O 1
ATOM 2374 N N . LYS A 1 292 ? -33.472 -19.040 3.970 1.00 27.84 292 LYS A N 1
ATOM 2375 C CA . LYS A 1 292 ? -32.680 -20.069 3.275 1.00 27.84 292 LYS A CA 1
ATOM 2376 C C . LYS A 1 292 ? -31.696 -19.570 2.213 1.00 27.84 292 LYS A C 1
ATOM 2378 O O . LYS A 1 292 ? -32.060 -19.547 1.056 1.00 27.84 292 LYS A O 1
ATOM 2383 N N . TYR A 1 293 ? -30.437 -19.368 2.591 1.00 26.30 293 TYR A N 1
ATOM 2384 C CA . TYR A 1 293 ? -29.280 -19.872 1.830 1.00 26.30 293 TYR A CA 1
ATOM 2385 C C . TYR A 1 293 ? -28.115 -20.082 2.807 1.00 26.30 293 TYR A C 1
ATOM 2387 O O . TYR A 1 293 ? -27.088 -19.413 2.786 1.00 26.30 293 TYR A O 1
ATOM 2395 N N . SER A 1 294 ? -28.332 -21.014 3.735 1.00 25.91 294 SER A N 1
ATOM 2396 C CA . SER A 1 294 ? -27.271 -21.683 4.475 1.00 25.91 294 SER A CA 1
ATOM 2397 C C . SER A 1 294 ? -26.799 -22.861 3.633 1.00 25.91 294 SER A C 1
ATOM 2399 O O . SER A 1 294 ? -27.249 -23.970 3.859 1.00 25.91 294 SER A O 1
ATOM 2401 N N . ASP A 1 295 ? -25.967 -22.611 2.634 1.00 26.81 295 ASP A N 1
ATOM 2402 C CA . ASP A 1 295 ? -25.146 -23.641 2.000 1.00 26.81 295 ASP A CA 1
ATOM 2403 C C . ASP A 1 295 ? -24.044 -22.916 1.247 1.00 26.81 295 ASP A C 1
ATOM 2405 O O . ASP A 1 295 ? -24.295 -22.399 0.174 1.00 26.81 295 ASP A O 1
ATOM 2409 N N . TYR A 1 296 ? -22.863 -22.806 1.856 1.00 24.70 296 TYR A N 1
ATOM 2410 C CA . TYR A 1 296 ? -21.574 -23.056 1.204 1.00 24.70 296 TYR A CA 1
ATOM 2411 C C . TYR A 1 296 ? -20.538 -23.288 2.307 1.00 24.70 296 TYR A C 1
ATOM 2413 O O . TYR A 1 296 ? -19.822 -22.407 2.783 1.00 24.70 296 TYR A O 1
ATOM 2421 N N . VAL A 1 297 ? -20.553 -24.540 2.751 1.00 24.89 297 VAL A N 1
ATOM 2422 C CA . VAL A 1 297 ? -19.523 -25.238 3.511 1.00 24.89 297 VAL A CA 1
ATOM 2423 C C . VAL A 1 297 ? -18.323 -25.492 2.585 1.00 24.89 297 VAL A C 1
ATOM 2425 O O . VAL A 1 297 ? -18.491 -26.034 1.503 1.00 24.89 297 VAL A O 1
ATOM 2428 N N . VAL A 1 298 ? -17.137 -25.089 3.059 1.00 24.36 298 VAL A N 1
ATOM 2429 C CA . VAL A 1 298 ? -15.840 -25.802 3.002 1.00 24.36 298 VAL A CA 1
ATOM 2430 C C . VAL A 1 298 ? -15.266 -26.235 1.633 1.00 24.36 298 VAL A C 1
ATOM 2432 O O . VAL A 1 298 ? -15.829 -27.053 0.922 1.00 24.36 298 VAL A O 1
ATOM 2435 N N . LEU A 1 299 ? -14.045 -25.739 1.375 1.00 24.25 299 LEU A N 1
ATOM 2436 C CA . LEU A 1 299 ? -12.915 -26.318 0.616 1.00 24.25 299 LEU A CA 1
ATOM 2437 C C . LEU A 1 299 ? -13.201 -27.379 -0.472 1.00 24.25 299 LEU A C 1
ATOM 2439 O O . LEU A 1 299 ? -13.499 -28.534 -0.168 1.00 24.25 299 LEU A O 1
ATOM 2443 N N . LYS A 1 300 ? -12.809 -27.043 -1.706 1.00 27.08 300 LYS A N 1
ATOM 2444 C CA . LYS A 1 300 ? -11.668 -27.678 -2.390 1.00 27.08 300 LYS A CA 1
ATOM 2445 C C . LYS A 1 300 ? -10.836 -26.616 -3.099 1.00 27.08 300 LYS A C 1
ATOM 2447 O O . LYS A 1 300 ? -11.449 -25.646 -3.594 1.00 27.08 300 LYS A O 1
#

Secondary structure (DSSP, 8-state):
-EEEEEEETTEEEEEEESSSEEEE---TTSSHHHHHHHHHHS-SSSS---SSSEEEE-SSGGGS--SSS-EEEEEETTSGGGSTTTHHHHHHHHHH--SEEEEES-GGGGTT----GGGEEEEEEETTEEEEEESS---B--S-SSPEEEEEES-SSHHHHHHHHH-SSEEE--SGGGGGGGGS--SSEEEEEEESSSGGGTHHHHHHHHTT-TTEEEEEES-HHHHHHHHT-TT--GGG--HHHHHHHHHHHHHTSS-----HHHHHHTT-SS-TTTTHHHHHHHH-------------